Protein 7NAJ (pdb70)

Nearest PDB structures (foldseek):
  8d0d-assembly1_A  TM=1.005E+00  e=1.939E-29  Homo sapiens
  6o0u-assembly2_B  TM=1.002E+00  e=2.902E-28  Homo sapiens
  6o1b-assembly1_A  TM=9.591E-01  e=3.639E-26  Homo sapiens
  7anw-assembly1_A  TM=9.486E-01  e=2.725E-24  Homo sapiens
  7cm7-assembly1_A  TM=9.449E-01  e=2.106E-24  Homo sapiens

Foldseek 3Di:
DFQEEEQFDVVFCVVVSVVLVVLVVVVPGGYDDCVVPVDDDDSVVVLLVVLLVYQEYEYEQGACTCVVQFVVQVQPDVSSVSQLSCVVNVHLYEYEHENYDDDDLVRGPPSRSCSVVHDYQYCDPVPNVVSSVVVVVSGD/DFQEEEFFDVVFCVVVSVVLVVLVVVVPGGYDDCVVPVDDDDSVVVLLVVLLPHQEYEYEQGACGCVVQFVVQVQPDDSSVSQLSNVVNVHLYEYEHEPYDDDDLVRGHPSRSCSVVHDYQYCDPVPNVVSSVVVVVSGD

Solvent-accessible surface area: 13709 Å² total; per-residue (Å²): 146,25,59,0,3,3,1,18,18,110,105,54,1,19,24,3,0,2,0,0,31,10,27,0,64,96,94,69,40,41,0,6,2,37,44,80,75,55,142,92,57,162,120,80,68,80,14,52,93,30,1,102,42,1,99,0,0,0,1,1,3,2,81,34,2,0,82,112,0,62,158,20,126,105,29,146,21,61,8,0,45,15,0,33,18,0,34,92,58,49,27,24,6,1,1,0,19,37,58,16,155,122,25,108,64,133,59,4,4,154,71,0,49,50,4,37,108,69,107,21,1,168,21,35,29,96,150,27,135,57,9,4,90,75,0,42,174,44,17,137,152,24,54,0,3,3,1,18,18,116,111,54,1,20,25,4,0,3,0,0,37,9,24,0,69,94,93,68,40,40,0,6,2,34,42,81,75,52,144,90,59,160,118,79,70,85,15,52,98,25,2,105,43,2,100,0,1,0,1,1,1,2,82,33,2,0,84,115,0,60,156,20,140,110,25,146,19,64,8,0,45,16,0,35,17,0,37,90,54,51,29,24,6,1,1,0,18,37,59,18,151,121,25,104,62,132,62,4,5,154,72,0,51,48,2,37,111,68,108,21,1,171,22,35,27,94,152,27,134,56,8,3,82,77,0,41,167,52,18,134

Structure (mmCIF, N/CA/C/O backbone):
data_7NAJ
#
_entry.id   7NAJ
#
_cell.length_a   85.511
_cell.length_b   117.063
_cell.length_c   33.043
_cell.angle_alpha   90.000
_cell.angle_beta   90.000
_cell.angle_gamma   90.000
#
_symmetry.space_group_name_H-M   'P 21 21 2'
#
loop_
_entity.id
_entity.type
_entity.pdbx_description
1 polymer 'Sterile alpha and TIR motif-containing protein 1'
2 non-polymer 1,4-anhydro-2-deoxy-2-fluoro-5-O-[(S)-hydroxy(phosphonooxy)phosphoryl]-D-arabinitol
3 water water
#
loop_
_atom_site.group_PDB
_atom_site.id
_atom_site.type_symbol
_atom_site.label_atom_id
_atom_site.label_alt_id
_atom_site.label_comp_id
_atom_site.label_asym_id
_atom_site.label_entity_id
_atom_site.label_seq_id
_atom_site.pdbx_PDB_ins_code
_atom_site.Cartn_x
_atom_site.Cartn_y
_atom_site.Cartn_z
_atom_site.occupancy
_atom_site.B_iso_or_equiv
_atom_site.auth_seq_id
_atom_site.auth_comp_id
_atom_site.auth_asym_id
_atom_site.auth_atom_id
_atom_site.pdbx_PDB_model_num
ATOM 1 N N . THR A 1 5 ? 28.88005 15.57021 -4.04885 1.000 53.77683 561 THR A N 1
ATOM 2 C CA . THR A 1 5 ? 27.76592 16.48109 -4.28192 1.000 48.12882 561 THR A CA 1
ATOM 3 C C . THR A 1 5 ? 27.56248 17.37833 -3.05434 1.000 33.67325 561 THR A C 1
ATOM 4 O O . THR A 1 5 ? 28.23811 17.22550 -2.04506 1.000 36.16510 561 THR A O 1
ATOM 14 N N . PRO A 1 6 ? 26.66718 18.35011 -3.14630 1.000 45.13897 562 PRO A N 1
ATOM 15 C CA . PRO A 1 6 ? 26.50769 19.28322 -2.02388 1.000 35.88091 562 PRO A CA 1
ATOM 16 C C . PRO A 1 6 ? 26.18642 18.61077 -0.70113 1.000 38.55462 562 PRO A C 1
ATOM 17 O O . PRO A 1 6 ? 25.53504 17.56143 -0.64618 1.000 37.44846 562 PRO A O 1
ATOM 28 N N . ASP A 1 7 ? 26.69290 19.22716 0.38112 1.000 32.46119 563 ASP A N 1
ATOM 29 C CA . ASP A 1 7 ? 26.39399 18.80160 1.73634 1.000 34.26219 563 ASP A CA 1
ATOM 30 C C . ASP A 1 7 ? 25.12619 19.43651 2.29325 1.000 26.63850 563 ASP A C 1
ATOM 31 O O . ASP A 1 7 ? 24.64748 19.01664 3.35517 1.000 26.28366 563 ASP A O 1
ATOM 40 N N . VAL A 1 8 ? 24.65334 20.51887 1.68313 1.000 26.17864 564 VAL A N 1
ATOM 41 C CA . VAL A 1 8 ? 23.51727 21.28221 2.17771 1.000 21.16145 564 VAL A CA 1
ATOM 42 C C . VAL A 1 8 ? 22.57794 21.52915 1.00526 1.000 23.94725 564 VAL A C 1
ATOM 43 O O . VAL A 1 8 ? 22.99742 22.07718 -0.01536 1.000 27.48743 564 VAL A O 1
ATOM 56 N N . PHE A 1 9 ? 21.31066 21.16646 1.16978 1.000 19.95984 565 PHE A N 1
ATOM 57 C CA . PHE A 1 9 ? 20.24989 21.46851 0.22263 1.000 22.89922 565 PHE A CA 1
ATOM 58 C C . PHE A 1 9 ? 19.38762 22.57216 0.80967 1.000 21.43695 565 PHE A C 1
ATOM 59 O O . PHE A 1 9 ? 18.87628 22.40794 1.91954 1.000 20.19877 565 PHE A O 1
ATOM 76 N N . ILE A 1 10 ? 19.19854 23.67600 0.08238 1.000 21.02258 566 ILE A N 1
ATOM 77 C CA . ILE A 1 10 ? 18.34276 24.75068 0.56042 1.000 21.13124 566 ILE A CA 1
ATOM 78 C C . ILE A 1 10 ? 16.99449 24.68893 -0.13671 1.000 20.85196 566 ILE A C 1
ATOM 79 O O . ILE A 1 10 ? 16.90851 24.81373 -1.36451 1.000 22.28355 566 ILE A O 1
ATOM 95 N N . SER A 1 11 ? 15.93806 24.51083 0.65546 1.000 19.48479 567 SER A N 1
ATOM 96 C CA . SER A 1 11 ? 14.56634 24.43504 0.16810 1.000 24.19344 567 SER A CA 1
ATOM 97 C C . SER A 1 11 ? 13.86939 25.73024 0.56045 1.000 21.82630 567 SER A C 1
ATOM 98 O O . SER A 1 11 ? 13.92070 26.14621 1.71987 1.000 22.14292 567 SER A O 1
ATOM 106 N N . TYR A 1 12 ? 13.25282 26.39986 -0.41520 1.000 19.03904 568 TYR A N 1
ATOM 107 C CA . TYR A 1 12 ? 12.64962 27.68384 -0.14212 1.000 21.45260 568 TYR A CA 1
ATOM 108 C C . TYR A 1 12 ? 11.49156 27.92241 -1.09182 1.000 27.70262 568 TYR A C 1
ATOM 109 O O . TYR A 1 12 ? 11.38056 27.30219 -2.15000 1.000 26.10851 568 TYR A O 1
ATOM 127 N N . ARG A 1 13 ? 10.61511 28.82751 -0.68847 1.000 26.36471 569 ARG A N 1
ATOM 128 C CA . ARG A 1 13 ? 9.47051 29.24359 -1.49308 1.000 29.59876 569 ARG A CA 1
ATOM 129 C C . ARG A 1 13 ? 9.88505 30.43238 -2.35782 1.000 32.00609 569 ARG A C 1
ATOM 130 O O . ARG A 1 13 ? 10.24724 31.49272 -1.84418 1.000 31.87375 569 ARG A O 1
ATOM 151 N N . ARG A 1 14 ? 9.84955 30.23735 -3.67977 1.000 32.36134 570 ARG A N 1
ATOM 152 C CA . ARG A 1 14 ? 10.40435 31.23221 -4.59923 1.000 38.72035 570 ARG A CA 1
ATOM 153 C C . ARG A 1 14 ? 9.77497 32.59642 -4.39170 1.000 36.57932 570 ARG A C 1
ATOM 154 O O . ARG A 1 14 ? 10.47080 33.62344 -4.44313 1.000 38.08733 570 ARG A O 1
ATOM 175 N N . ASN A 1 15 ? 8.47279 32.64232 -4.13109 1.000 38.94820 571 ASN A N 1
ATOM 176 C CA . ASN A 1 15 ? 7.80928 33.93952 -4.06762 1.000 37.86128 571 ASN A CA 1
ATOM 177 C C . ASN A 1 15 ? 7.98039 34.67027 -2.73968 1.000 41.13346 571 ASN A C 1
ATOM 178 O O . ASN A 1 15 ? 7.41093 35.75088 -2.58228 1.000 43.82669 571 ASN A O 1
ATOM 189 N N . SER A 1 16 ? 8.69759 34.12201 -1.76729 1.000 34.19093 572 SER A N 1
ATOM 190 C CA . SER A 1 16 ? 8.82415 34.85247 -0.51300 1.000 31.15328 572 SER A CA 1
ATOM 191 C C . SER A 1 16 ? 10.14257 34.64301 0.19966 1.000 32.62032 572 SER A C 1
ATOM 192 O O . SER A 1 16 ? 10.48997 35.43534 1.07530 1.000 33.79744 572 SER A O 1
ATOM 200 N N . GLY A 1 17 ? 10.86194 33.55756 -0.12291 1.000 29.11260 573 GLY A N 1
ATOM 201 C CA . GLY A 1 17 ? 12.07190 33.24235 0.62164 1.000 24.28554 573 GLY A CA 1
ATOM 202 C C . GLY A 1 17 ? 13.32448 33.28995 -0.21399 1.000 23.99645 573 GLY A C 1
ATOM 203 O O . GLY A 1 17 ? 14.39827 32.87524 0.24655 1.000 21.42871 573 GLY A O 1
ATOM 207 N N . SER A 1 18 ? 13.21636 33.83507 -1.43996 1.000 23.11572 574 SER A N 1
ATOM 208 C CA . SER A 1 18 ? 14.33825 33.74357 -2.36705 1.000 23.04517 574 SER A CA 1
ATOM 209 C C . SER A 1 18 ? 15.54274 34.53559 -1.87404 1.000 21.09458 574 SER A C 1
ATOM 210 O O . SER A 1 18 ? 16.68996 34.08510 -2.03138 1.000 22.75568 574 SER A O 1
ATOM 218 N N . GLN A 1 19 ? 15.31786 35.71809 -1.29153 1.000 23.22109 575 GLN A N 1
ATOM 219 C CA . GLN A 1 19 ? 16.44731 36.52631 -0.84084 1.000 20.65472 575 GLN A CA 1
ATOM 220 C C . GLN A 1 19 ? 17.15882 35.88933 0.35771 1.000 18.40362 575 GLN A C 1
ATOM 221 O O . GLN A 1 19 ? 18.39384 35.82610 0.38463 1.000 21.45502 575 GLN A O 1
ATOM 235 N N . LEU A 1 20 ? 16.41225 35.40115 1.33885 1.000 21.46603 576 LEU A N 1
ATOM 236 C CA . LEU A 1 20 ? 17.05646 34.74346 2.47662 1.000 20.22804 576 LEU A CA 1
ATOM 237 C C . LEU A 1 20 ? 17.75709 33.44824 2.04764 1.000 18.86048 576 LEU A C 1
ATOM 238 O O . LEU A 1 20 ? 18.88261 33.15889 2.48038 1.000 20.29119 576 LEU A O 1
ATOM 255 N N . ALA A 1 21 ? 17.13433 32.67587 1.14698 1.000 22.24167 577 ALA A N 1
ATOM 256 C CA . ALA A 1 21 ? 17.79578 31.46661 0.63606 1.000 18.63333 577 ALA A CA 1
ATOM 257 C C . ALA A 1 21 ? 19.14070 31.80278 0.01592 1.000 19.22925 577 ALA A C 1
ATOM 258 O O . ALA A 1 21 ? 20.13782 31.11925 0.26839 1.000 19.25235 577 ALA A O 1
ATOM 265 N N . SER A 1 22 ? 19.20030 32.89301 -0.76256 1.000 19.74500 578 SER A N 1
ATOM 266 C CA . SER A 1 22 ? 20.44418 33.26692 -1.41697 1.000 20.34179 578 SER A CA 1
ATOM 267 C C . SER A 1 22 ? 21.46874 33.76979 -0.40757 1.000 18.56676 578 SER A C 1
ATOM 268 O O . SER A 1 22 ? 22.66617 33.49532 -0.53103 1.000 22.21424 578 SER A O 1
ATOM 276 N N . LEU A 1 23 ? 21.01186 34.47627 0.61553 1.000 18.73364 579 LEU A N 1
ATOM 277 C CA . LEU A 1 23 ? 21.89405 34.94626 1.68435 1.000 19.92452 579 LEU A CA 1
ATOM 278 C C . LEU A 1 23 ? 22.48582 33.78841 2.47025 1.000 21.18388 579 LEU A C 1
ATOM 279 O O . LEU A 1 23 ? 23.69407 33.75310 2.73345 1.000 21.19833 579 LEU A O 1
ATOM 295 N N . LEU A 1 24 ? 21.66035 32.80721 2.80820 1.000 20.64593 580 LEU A N 1
ATOM 296 C CA . LEU A 1 24 ? 22.16195 31.58710 3.43650 1.000 21.48267 580 LEU A CA 1
ATOM 297 C C . LEU A 1 24 ? 23.20256 30.88244 2.57843 1.000 22.07466 580 LEU A C 1
ATOM 298 O O . LEU A 1 24 ? 24.23037 30.42339 3.08722 1.000 21.62016 580 LEU A O 1
ATOM 314 N N . LYS A 1 25 ? 22.95744 30.78729 1.27187 1.000 23.16852 581 LYS A N 1
ATOM 315 C CA . LYS A 1 25 ? 23.90850 30.12847 0.39136 1.000 20.68848 581 LYS A CA 1
ATOM 316 C C . LYS A 1 25 ? 25.26733 30.80674 0.44862 1.000 21.55024 581 LYS A C 1
ATOM 317 O O . LYS A 1 25 ? 26.30296 30.13142 0.52952 1.000 26.66414 581 LYS A O 1
ATOM 336 N N . VAL A 1 26 ? 25.29666 32.15287 0.38019 1.000 20.36854 582 VAL A N 1
ATOM 337 C CA . VAL A 1 26 ? 26.58091 32.84396 0.34529 1.000 20.98867 582 VAL A CA 1
ATOM 338 C C . VAL A 1 26 ? 27.33386 32.61134 1.64444 1.000 23.52260 582 VAL A C 1
ATOM 339 O O . VAL A 1 26 ? 28.52795 32.28861 1.64784 1.000 25.35999 582 VAL A O 1
ATOM 352 N N . HIS A 1 27 ? 26.63744 32.75207 2.77837 1.000 22.87062 583 HIS A N 1
ATOM 353 C CA . HIS A 1 27 ? 27.29378 32.55907 4.06661 1.000 25.27954 583 HIS A CA 1
ATOM 354 C C . HIS A 1 27 ? 27.79554 31.13513 4.23522 1.000 27.22086 583 HIS A C 1
ATOM 355 O O . HIS A 1 27 ? 28.91283 30.90788 4.70302 1.000 27.22243 583 HIS A O 1
ATOM 369 N N . LEU A 1 28 ? 26.96160 30.15082 3.91263 1.000 24.93041 584 LEU A N 1
ATOM 370 C CA . LEU A 1 28 ? 27.39478 28.77378 4.11410 1.000 24.15584 584 LEU A CA 1
ATOM 371 C C . LEU A 1 28 ? 28.57722 28.43542 3.20897 1.000 24.64320 584 LEU A C 1
ATOM 372 O O . LEU A 1 28 ? 29.49454 27.71670 3.61675 1.000 27.25719 584 LEU A O 1
ATOM 388 N N . GLN A 1 29 ? 28.59575 28.97499 1.98512 1.000 26.60133 585 GLN A N 1
ATOM 389 C CA . GLN A 1 29 ? 29.72588 28.70585 1.11148 1.000 25.79231 585 GLN A CA 1
ATOM 390 C C . GLN A 1 29 ? 30.98983 29.34457 1.65298 1.000 32.07824 585 GLN A C 1
ATOM 391 O O . GLN A 1 29 ? 32.07401 28.77019 1.56620 1.000 32.35361 585 GLN A O 1
ATOM 405 N N . LEU A 1 30 ? 30.85859 30.53877 2.23573 1.000 32.46707 586 LEU A N 1
ATOM 406 C CA . LEU A 1 30 ? 32.01869 31.20437 2.81491 1.000 29.15375 586 LEU A CA 1
ATOM 407 C C . LEU A 1 30 ? 32.59261 30.42419 3.98048 1.000 34.01836 586 LEU A C 1
ATOM 408 O O . LEU A 1 30 ? 33.78858 30.52503 4.25661 1.000 37.73908 586 LEU A O 1
ATOM 424 N N . HIS A 1 31 ? 31.75384 29.70175 4.71082 1.000 29.29505 587 HIS A N 1
ATOM 425 C CA . HIS A 1 31 ? 32.21363 28.84818 5.80022 1.000 32.22359 587 HIS A CA 1
ATOM 426 C C . HIS A 1 31 ? 32.56842 27.43591 5.33159 1.000 37.83705 587 HIS A C 1
ATOM 427 O O . HIS A 1 31 ? 32.75345 26.54771 6.16885 1.000 41.11929 587 HIS A O 1
ATOM 441 N N . GLY A 1 32 ? 32.65107 27.20209 4.02383 1.000 31.66122 588 GLY A N 1
ATOM 442 C CA . GLY A 1 32 ? 33.21654 25.96585 3.51310 1.000 35.11988 588 GLY A CA 1
ATOM 443 C C . GLY A 1 32 ? 32.24609 24.87935 3.09731 1.000 37.99920 588 GLY A C 1
ATOM 444 O O . GLY A 1 32 ? 32.69667 23.81612 2.64522 1.000 41.74569 588 GLY A O 1
ATOM 448 N N . PHE A 1 33 ? 30.94240 25.09439 3.23538 1.000 30.24616 589 PHE A N 1
ATOM 449 C CA . PHE A 1 33 ? 29.96988 24.08625 2.82583 1.000 30.56384 589 PHE A CA 1
ATOM 450 C C . PHE A 1 33 ? 29.68626 24.13330 1.33319 1.000 34.13250 589 PHE A C 1
ATOM 451 O O . PHE A 1 33 ? 29.62320 25.20194 0.72370 1.000 32.36351 589 PHE A O 1
ATOM 468 N N A SER A 1 34 ? 29.53748 22.95337 0.73678 0.380 30.70779 590 SER A N 1
ATOM 469 N N B SER A 1 34 ? 29.51586 22.94439 0.74248 0.620 30.61304 590 SER A N 1
ATOM 470 C CA A SER A 1 34 ? 28.97429 22.84651 -0.60085 0.380 32.07695 590 SER A CA 1
ATOM 471 C CA B SER A 1 34 ? 28.97222 22.82492 -0.60398 0.620 32.01254 590 SER A CA 1
ATOM 472 C C A SER A 1 34 ? 27.45973 22.90907 -0.48384 0.380 32.70850 590 SER A C 1
ATOM 473 C C B SER A 1 34 ? 27.45488 22.88814 -0.50257 0.620 32.69632 590 SER A C 1
ATOM 474 O O A SER A 1 34 ? 26.85715 22.14305 0.27946 0.380 31.48121 590 SER A O 1
ATOM 475 O O B SER A 1 34 ? 26.84641 22.10059 0.23778 0.620 31.46709 590 SER A O 1
ATOM 490 N N . VAL A 1 35 ? 26.84991 23.81804 -1.23178 1.000 28.17373 591 VAL A N 1
ATOM 491 C CA . VAL A 1 35 ? 25.44425 24.14223 -1.08174 1.000 25.77804 591 VAL A CA 1
ATOM 492 C C . VAL A 1 35 ? 24.73542 23.93513 -2.40607 1.000 30.25758 591 VAL A C 1
ATOM 493 O O . VAL A 1 35 ? 25.22769 24.35460 -3.45420 1.000 32.11480 591 VAL A O 1
ATOM 507 N N . PHE A 1 36 ? 23.57153 23.31274 -2.34411 1.000 25.75428 592 PHE A N 1
ATOM 508 C CA . PHE A 1 36 ? 22.65277 23.25477 -3.46390 1.000 25.67408 592 PHE A CA 1
ATOM 509 C C . PHE A 1 36 ? 21.55220 24.29377 -3.26951 1.000 26.45783 592 PHE A C 1
ATOM 510 O O . PHE A 1 36 ? 20.77026 24.21030 -2.31868 1.000 27.21247 592 PHE A O 1
ATOM 527 N N . ILE A 1 37 ? 21.44503 25.23005 -4.20990 1.000 25.07275 593 ILE A N 1
ATOM 528 C CA . ILE A 1 37 ? 20.24256 26.04137 -4.40249 1.000 22.65226 593 ILE A CA 1
ATOM 529 C C . ILE A 1 37 ? 19.90383 25.93712 -5.88845 1.000 24.22394 593 ILE A C 1
ATOM 530 O O . ILE A 1 37 ? 20.80521 25.91328 -6.72868 1.000 23.42703 593 ILE A O 1
ATOM 546 N N . ASP A 1 38 ? 18.60341 25.84640 -6.20194 1.000 22.47385 594 ASP A N 1
ATOM 547 C CA . ASP A 1 38 ? 18.17112 25.51381 -7.55268 1.000 21.14678 594 ASP A CA 1
ATOM 548 C C . ASP A 1 38 ? 18.74313 26.47166 -8.59920 1.000 25.53312 594 ASP A C 1
ATOM 549 O O . ASP A 1 38 ? 19.22081 26.01940 -9.67039 1.000 23.50592 594 ASP A O 1
ATOM 558 N N . VAL A 1 39 ? 18.74191 27.77623 -8.31014 1.000 27.43078 595 VAL A N 1
ATOM 559 C CA . VAL A 1 39 ? 19.16514 28.72632 -9.34054 1.000 22.76923 595 VAL A CA 1
ATOM 560 C C . VAL A 1 39 ? 20.65032 28.58874 -9.65730 1.000 26.22608 595 VAL A C 1
ATOM 561 O O . VAL A 1 39 ? 21.11091 29.07630 -10.68900 1.000 30.47446 595 VAL A O 1
ATOM 574 N N . GLU A 1 40 ? 21.43363 27.95783 -8.80168 1.000 26.52781 596 GLU A N 1
ATOM 575 C CA . GLU A 1 40 ? 22.85352 27.76275 -9.08072 1.000 26.95851 596 GLU A CA 1
ATOM 576 C C . GLU A 1 40 ? 23.17175 26.37333 -9.60197 1.000 29.90249 596 GLU A C 1
ATOM 577 O O . GLU A 1 40 ? 23.99857 26.22971 -10.50154 1.000 30.32758 596 GLU A O 1
ATOM 589 N N . LYS A 1 41 ? 22.51814 25.34072 -9.08506 1.000 26.60985 597 LYS A N 1
ATOM 590 C CA . LYS A 1 41 ? 22.99160 23.98155 -9.30953 1.000 27.61807 597 LYS A CA 1
ATOM 591 C C . LYS A 1 41 ? 22.01512 23.05190 -9.99695 1.000 27.85838 597 LYS A C 1
ATOM 592 O O . LYS A 1 41 ? 22.40533 21.94379 -10.36073 1.000 29.42217 597 LYS A O 1
ATOM 611 N N . LEU A 1 42 ? 20.77731 23.45100 -10.19777 1.000 24.59889 598 LEU A N 1
ATOM 612 C CA . LEU A 1 42 ? 19.84654 22.64980 -10.96875 1.000 23.89157 598 LEU A CA 1
ATOM 613 C C . LEU A 1 42 ? 20.16645 22.85079 -12.44754 1.000 31.40381 598 LEU A C 1
ATOM 614 O O . LEU A 1 42 ? 20.03297 23.94828 -12.97811 1.000 32.27580 598 LEU A O 1
ATOM 630 N N . GLU A 1 43 ? 20.62072 21.80545 -13.11552 1.000 33.71568 599 GLU A N 1
ATOM 631 C CA . GLU A 1 43 ? 21.05903 21.94589 -14.49330 1.000 29.83873 599 GLU A CA 1
ATOM 632 C C . GLU A 1 43 ? 20.12089 21.16254 -15.41573 1.000 27.10636 599 GLU A C 1
ATOM 633 O O . GLU A 1 43 ? 18.90330 21.09427 -15.15895 1.000 32.69293 599 GLU A O 1
ATOM 645 N N . ALA A 1 44 ? 20.65157 20.62834 -16.50179 1.000 25.09928 600 ALA A N 1
ATOM 646 C CA . ALA A 1 44 ? 19.75913 20.16406 -17.55361 1.000 25.16686 600 ALA A CA 1
ATOM 647 C C . ALA A 1 44 ? 19.06290 18.86111 -17.17665 1.000 28.52452 600 ALA A C 1
ATOM 648 O O . ALA A 1 44 ? 19.58395 18.05763 -16.41408 1.000 27.12131 600 ALA A O 1
ATOM 655 N N . GLY A 1 45 ? 17.87276 18.65868 -17.72271 1.000 25.93249 601 GLY A N 1
ATOM 656 C CA . GLY A 1 45 ? 17.17506 17.38533 -17.59281 1.000 28.70680 601 GLY A CA 1
ATOM 657 C C . GLY A 1 45 ? 15.82466 17.54496 -16.93233 1.000 29.70755 601 GLY A C 1
ATOM 658 O O . GLY A 1 45 ? 15.31766 18.64781 -16.74271 1.000 28.66625 601 GLY A O 1
ATOM 662 N N . LYS A 1 46 ? 15.24113 16.41110 -16.56058 1.000 27.45797 602 LYS A N 1
ATOM 663 C CA . LYS A 1 46 ? 13.91337 16.41043 -15.95596 1.000 28.55991 602 LYS A CA 1
ATOM 664 C C . LYS A 1 46 ? 14.05393 16.85276 -14.50039 1.000 31.16836 602 LYS A C 1
ATOM 665 O O . LYS A 1 46 ? 14.70479 16.17690 -13.69611 1.000 30.19980 602 LYS A O 1
ATOM 684 N N . PHE A 1 47 ? 13.49070 18.01518 -14.17786 1.000 32.09046 603 PHE A N 1
ATOM 685 C CA . PHE A 1 47 ? 13.81571 18.61465 -12.88106 1.000 40.91015 603 PHE A CA 1
ATOM 686 C C . PHE A 1 47 ? 13.25990 17.78536 -11.72982 1.000 42.63139 603 PHE A C 1
ATOM 687 O O . PHE A 1 47 ? 13.84628 17.78145 -10.64491 1.000 42.07955 603 PHE A O 1
ATOM 704 N N . GLU A 1 48 ? 12.17896 17.02655 -11.95541 1.000 40.28407 604 GLU A N 1
ATOM 705 C CA . GLU A 1 48 ? 11.65482 16.16253 -10.89463 1.000 48.27661 604 GLU A CA 1
ATOM 706 C C . GLU A 1 48 ? 12.71583 15.17372 -10.41807 1.000 47.47983 604 GLU A C 1
ATOM 707 O O . GLU A 1 48 ? 12.92922 15.00661 -9.21208 1.000 49.31765 604 GLU A O 1
ATOM 719 N N . ASP A 1 49 ? 13.38856 14.49479 -11.35134 1.000 42.51314 605 ASP A N 1
ATOM 720 C CA . ASP A 1 49 ? 14.43128 13.55493 -10.96495 1.000 46.19612 605 ASP A CA 1
ATOM 721 C C . ASP A 1 49 ? 15.65719 14.26770 -10.40580 1.000 42.14841 605 ASP A C 1
ATOM 722 O O . ASP A 1 49 ? 16.26989 13.79922 -9.43501 1.000 36.61904 605 ASP A O 1
ATOM 731 N N . LYS A 1 50 ? 16.04457 15.39144 -11.00479 1.000 33.92645 606 LYS A N 1
ATOM 732 C CA . LYS A 1 50 ? 17.23366 16.07980 -10.52550 1.000 39.20178 606 LYS A CA 1
ATOM 733 C C . LYS A 1 50 ? 17.01728 16.62845 -9.10979 1.000 31.52597 606 LYS A C 1
ATOM 734 O O . LYS A 1 50 ? 17.90946 16.54207 -8.25773 1.000 30.26911 606 LYS A O 1
ATOM 753 N N . LEU A 1 51 ? 15.83851 17.14996 -8.83290 1.000 29.40769 607 LEU A N 1
ATOM 754 C CA . LEU A 1 51 ? 15.61262 17.76344 -7.52800 1.000 32.46775 607 LEU A CA 1
ATOM 755 C C . LEU A 1 51 ? 15.63429 16.71056 -6.43767 1.000 35.56855 607 LEU A C 1
ATOM 756 O O . LEU A 1 51 ? 16.30468 16.86251 -5.41149 1.000 30.74379 607 LEU A O 1
ATOM 772 N N . ILE A 1 52 ? 14.94355 15.59475 -6.66367 1.000 35.12972 608 ILE A N 1
ATOM 773 C CA . ILE A 1 52 ? 14.90709 14.54938 -5.64962 1.000 29.57312 608 ILE A CA 1
ATOM 774 C C . ILE A 1 52 ? 16.30351 13.97938 -5.43869 1.000 29.23710 608 ILE A C 1
ATOM 775 O O . ILE A 1 52 ? 16.72503 13.73733 -4.29704 1.000 32.11387 608 ILE A O 1
ATOM 791 N N . GLN A 1 53 ? 17.08276 13.85307 -6.51202 1.000 31.23216 609 GLN A N 1
ATOM 792 C CA . GLN A 1 53 ? 18.45477 13.37301 -6.37275 1.000 38.87532 609 GLN A CA 1
ATOM 793 C C . GLN A 1 53 ? 19.27658 14.29657 -5.47915 1.000 31.18369 609 GLN A C 1
ATOM 794 O O . GLN A 1 53 ? 20.13174 13.82991 -4.70979 1.000 29.75559 609 GLN A O 1
ATOM 808 N N . SER A 1 54 ? 19.09958 15.60816 -5.64803 1.000 30.33825 610 SER A N 1
ATOM 809 C CA . SER A 1 54 ? 19.89432 16.58508 -4.91065 1.000 29.08533 610 SER A CA 1
ATOM 810 C C . SER A 1 54 ? 19.52782 16.60519 -3.43645 1.000 24.72132 610 SER A C 1
ATOM 811 O O . SER A 1 54 ? 20.41715 16.75141 -2.58491 1.000 26.16063 610 SER A O 1
ATOM 819 N N . VAL A 1 55 ? 18.25500 16.38528 -3.11108 1.000 25.36997 611 VAL A N 1
ATOM 820 C CA . VAL A 1 55 ? 17.88291 16.24638 -1.71026 1.000 26.52452 611 VAL A CA 1
ATOM 821 C C . VAL A 1 55 ? 18.53211 15.01797 -1.11946 1.000 26.12026 611 VAL A C 1
ATOM 822 O O . VAL A 1 55 ? 19.10897 15.05800 -0.03096 1.000 24.48883 611 VAL A O 1
ATOM 835 N N . MET A 1 56 ? 18.45551 13.88681 -1.84048 1.000 23.29897 612 MET A N 1
ATOM 836 C CA . MET A 1 56 ? 19.03060 12.66359 -1.31554 1.000 23.31327 612 MET A CA 1
ATOM 837 C C . MET A 1 56 ? 20.52438 12.76562 -1.12858 1.000 22.40880 612 MET A C 1
ATOM 838 O O . MET A 1 56 ? 21.09182 12.13675 -0.22092 1.000 26.28879 612 MET A O 1
ATOM 852 N N . GLY A 1 57 ? 21.18786 13.55079 -1.97367 1.000 25.58130 613 GLY A N 1
ATOM 853 C CA . GLY A 1 57 ? 22.63476 13.61095 -1.91777 1.000 32.13658 613 GLY A CA 1
ATOM 854 C C . GLY A 1 57 ? 23.17892 14.42318 -0.76743 1.000 31.01598 613 GLY A C 1
ATOM 855 O O . GLY A 1 57 ? 24.35239 14.25689 -0.41255 1.000 31.73390 613 GLY A O 1
ATOM 859 N N . ALA A 1 58 ? 22.35020 15.27787 -0.16262 1.000 29.74388 614 ALA A N 1
ATOM 860 C CA . ALA A 1 58 ? 22.80764 16.21674 0.85314 1.000 23.05989 614 ALA A CA 1
ATOM 861 C C . ALA A 1 58 ? 22.44568 15.77980 2.26008 1.000 21.08556 614 ALA A C 1
ATOM 862 O O . ALA A 1 58 ? 21.27395 15.56171 2.56337 1.000 25.81688 614 ALA A O 1
ATOM 869 N N . ARG A 1 59 ? 23.45872 15.73478 3.13900 1.000 22.97690 615 ARG A N 1
ATOM 870 C CA . ARG A 1 59 ? 23.24475 15.35625 4.52597 1.000 26.40808 615 ARG A CA 1
ATOM 871 C C . ARG A 1 59 ? 22.29069 16.31302 5.21123 1.000 24.27738 615 ARG A C 1
ATOM 872 O O . ARG A 1 59 ? 21.44896 15.91880 6.03389 1.000 24.51284 615 ARG A O 1
ATOM 893 N N . ASN A 1 60 ? 22.42493 17.59568 4.89974 1.000 22.91496 616 ASN A N 1
ATOM 894 C CA . ASN A 1 60 ? 21.70758 18.66392 5.57605 1.000 22.43872 616 ASN A CA 1
ATOM 895 C C . ASN A 1 60 ? 20.63574 19.23066 4.65995 1.000 24.50526 616 ASN A C 1
ATOM 896 O O . ASN A 1 60 ? 20.88220 19.45604 3.47638 1.000 25.10893 616 ASN A O 1
ATOM 907 N N . PHE A 1 61 ? 19.45521 19.48143 5.23477 1.000 20.32055 617 PHE A N 1
ATOM 908 C CA . PHE A 1 61 ? 18.29381 20.03308 4.53771 1.000 22.00051 617 PHE A CA 1
ATOM 909 C C . PHE A 1 61 ? 17.88462 21.30538 5.28588 1.000 20.63763 617 PHE A C 1
ATOM 910 O O . PHE A 1 61 ? 17.26879 21.23976 6.35587 1.000 20.51999 617 PHE A O 1
ATOM 927 N N . VAL A 1 62 ? 18.21754 22.46567 4.70952 1.000 19.13271 618 VAL A N 1
ATOM 928 C CA . VAL A 1 62 ? 17.93463 23.77641 5.30629 1.000 21.19268 618 VAL A CA 1
ATOM 929 C C . VAL A 1 62 ? 16.63560 24.26778 4.69849 1.000 23.56522 618 VAL A C 1
ATOM 930 O O . VAL A 1 62 ? 16.54877 24.45186 3.47683 1.000 23.05585 618 VAL A O 1
ATOM 943 N N . LEU A 1 63 ? 15.59618 24.41729 5.53254 1.000 21.21230 619 LEU A N 1
ATOM 944 C CA . LEU A 1 63 ? 14.25050 24.75790 5.07809 1.000 20.21371 619 LEU A CA 1
ATOM 945 C C . LEU A 1 63 ? 13.97156 26.20707 5.45154 1.000 21.64496 619 LEU A C 1
ATOM 946 O O . LEU A 1 63 ? 13.88640 26.54040 6.62827 1.000 22.02188 619 LEU A O 1
ATOM 962 N N . VAL A 1 64 ? 13.80268 27.05916 4.44702 1.000 20.27387 620 VAL A N 1
ATOM 963 C CA . VAL A 1 64 ? 13.56759 28.47574 4.65956 1.000 20.48586 620 VAL A CA 1
ATOM 964 C C . VAL A 1 64 ? 12.07987 28.67436 4.87905 1.000 22.80879 620 VAL A C 1
ATOM 965 O O . VAL A 1 64 ? 11.27591 28.55136 3.95343 1.000 24.43025 620 VAL A O 1
ATOM 978 N N . LEU A 1 65 ? 11.71387 28.97497 6.12029 1.000 23.32675 621 LEU A N 1
ATOM 979 C CA . LEU A 1 65 ? 10.31542 29.17641 6.48769 1.000 21.36288 621 LEU A CA 1
ATOM 980 C C . LEU A 1 65 ? 10.06599 30.68678 6.55253 1.000 25.92741 621 LEU A C 1
ATOM 981 O O . LEU A 1 65 ? 10.09789 31.31772 7.62124 1.000 24.99621 621 LEU A O 1
ATOM 997 N N . SER A 1 66 ? 9.82518 31.25199 5.37722 1.000 29.09851 622 SER A N 1
ATOM 998 C CA . SER A 1 66 ? 9.34785 32.62197 5.21029 1.000 29.76016 622 SER A CA 1
ATOM 999 C C . SER A 1 66 ? 7.84303 32.66436 5.45156 1.000 37.40951 622 SER A C 1
ATOM 1000 O O . SER A 1 66 ? 7.18498 31.62655 5.59173 1.000 29.73154 622 SER A O 1
ATOM 1008 N N . PRO A 1 67 ? 7.25114 33.85630 5.54523 1.000 35.65873 623 PRO A N 1
ATOM 1009 C CA . PRO A 1 67 ? 5.82023 33.92366 5.89569 1.000 34.56588 623 PRO A CA 1
ATOM 1010 C C . PRO A 1 67 ? 4.97162 33.17831 4.87586 1.000 35.41270 623 PRO A C 1
ATOM 1011 O O . PRO A 1 67 ? 5.10630 33.38284 3.67729 1.000 34.20846 623 PRO A O 1
ATOM 1022 N N . GLY A 1 68 ? 4.11851 32.27571 5.36493 1.000 38.00989 624 GLY A N 1
ATOM 1023 C CA . GLY A 1 68 ? 3.24476 31.50974 4.48197 1.000 36.38279 624 GLY A CA 1
ATOM 1024 C C . GLY A 1 68 ? 3.90747 30.40084 3.69189 1.000 40.17627 624 GLY A C 1
ATOM 1025 O O . GLY A 1 68 ? 3.28270 29.83895 2.78620 1.000 35.63955 624 GLY A O 1
ATOM 1029 N N . ALA A 1 69 ? 5.14222 30.03789 4.01885 1.000 34.55504 625 ALA A N 1
ATOM 1030 C CA . ALA A 1 69 ? 5.90945 29.17644 3.12613 1.000 33.09464 625 ALA A CA 1
ATOM 1031 C C . ALA A 1 69 ? 5.34113 27.76659 2.98836 1.000 32.75473 625 ALA A C 1
ATOM 1032 O O . ALA A 1 69 ? 5.65445 27.08937 2.00610 1.000 32.62316 625 ALA A O 1
ATOM 1039 N N . LEU A 1 70 ? 4.55741 27.28523 3.94713 1.000 33.84934 626 LEU A N 1
ATOM 1040 C CA . LEU A 1 70 ? 3.96409 25.95546 3.83307 1.000 34.21066 626 LEU A CA 1
ATOM 1041 C C . LEU A 1 70 ? 2.51497 26.00572 3.34962 1.000 40.32578 626 LEU A C 1
ATOM 1042 O O . LEU A 1 70 ? 1.84696 24.96147 3.29193 1.000 37.15598 626 LEU A O 1
ATOM 1058 N N . ASP A 1 71 ? 2.02403 27.19534 2.98731 1.000 35.20639 627 ASP A N 1
ATOM 1059 C CA . ASP A 1 71 ? 0.61831 27.34601 2.61041 1.000 39.05648 627 ASP A CA 1
ATOM 1060 C C . ASP A 1 71 ? 0.25470 26.45460 1.42744 1.000 39.78212 627 ASP A C 1
ATOM 1061 O O . ASP A 1 71 ? -0.77545 25.77106 1.44224 1.000 42.64279 627 ASP A O 1
ATOM 1070 N N . LYS A 1 72 ? 1.07379 26.47095 0.37791 1.000 38.97361 628 LYS A N 1
ATOM 1071 C CA . LYS A 1 72 ? 0.76834 25.67112 -0.80152 1.000 45.32428 628 LYS A CA 1
ATOM 1072 C C . LYS A 1 72 ? 0.94700 24.17555 -0.55877 1.000 41.62359 628 LYS A C 1
ATOM 1073 O O . LYS A 1 72 ? 0.54847 23.38835 -1.41976 1.000 36.12530 628 LYS A O 1
ATOM 1092 N N . CYS A 1 73 ? 1.55003 23.77398 0.56834 1.000 33.01516 629 CYS A N 1
ATOM 1093 C CA . CYS A 1 73 ? 1.58566 22.36431 0.95426 1.000 41.48413 629 CYS A CA 1
ATOM 1094 C C . CYS A 1 73 ? 0.24726 21.89253 1.51423 1.000 42.21483 629 CYS A C 1
ATOM 1095 O O . CYS A 1 73 ? -0.03677 20.68964 1.51882 1.000 33.84031 629 CYS A O 1
ATOM 1103 N N . MET A 1 74 ? -0.56579 22.81587 2.00669 1.000 41.53304 630 MET A N 1
ATOM 1104 C CA . MET A 1 74 ? -1.82292 22.45874 2.64660 1.000 43.29013 630 MET A CA 1
ATOM 1105 C C . MET A 1 74 ? -2.78171 21.88149 1.61834 1.000 40.20801 630 MET A C 1
ATOM 1106 O O . MET A 1 74 ? -2.95000 22.43714 0.52596 1.000 35.94568 630 MET A O 1
ATOM 1120 N N . GLN A 1 75 ? -3.37836 20.74076 1.96346 1.000 44.74085 631 GLN A N 1
ATOM 1121 C CA . GLN A 1 75 ? -4.29266 20.00941 1.08704 1.000 41.30459 631 GLN A CA 1
ATOM 1122 C C . GLN A 1 75 ? -3.61424 19.53368 -0.19615 1.000 45.95447 631 GLN A C 1
ATOM 1123 O O . GLN A 1 75 ? -4.29517 19.17337 -1.15922 1.000 44.79228 631 GLN A O 1
ATOM 1137 N N . ASP A 1 76 ? -2.27765 19.48865 -0.22488 1.000 38.64841 632 ASP A N 1
ATOM 1138 C CA . ASP A 1 76 ? -1.53779 18.99055 -1.38770 1.000 38.23407 632 ASP A CA 1
ATOM 1139 C C . ASP A 1 76 ? -1.24788 17.49381 -1.24377 1.000 44.41624 632 ASP A C 1
ATOM 1140 O O . ASP A 1 76 ? -0.10631 17.02732 -1.27804 1.000 38.19473 632 ASP A O 1
ATOM 1149 N N . HIS A 1 77 ? -2.31759 16.72173 -1.09025 1.000 45.30493 633 HIS A N 1
ATOM 1150 C CA . HIS A 1 77 ? -2.14074 15.30405 -0.78880 1.000 44.62256 633 HIS A CA 1
ATOM 1151 C C . HIS A 1 77 ? -1.64599 14.48672 -1.97924 1.000 41.46395 633 HIS A C 1
ATOM 1152 O O . HIS A 1 77 ? -1.04311 13.42651 -1.76110 1.000 53.32878 633 HIS A O 1
ATOM 1166 N N . ASP A 1 78 ? -1.86407 14.94427 -3.20981 1.000 41.36507 634 ASP A N 1
ATOM 1167 C CA . ASP A 1 78 ? -1.19670 14.37625 -4.38501 1.000 54.94633 634 ASP A CA 1
ATOM 1168 C C . ASP A 1 78 ? 0.29266 14.73143 -4.46411 1.000 53.23047 634 ASP A C 1
ATOM 1169 O O . ASP A 1 78 ? 0.98018 14.27490 -5.38780 1.000 45.62879 634 ASP A O 1
ATOM 1178 N N . CYS A 1 79 ? 0.79769 15.54520 -3.53608 1.000 52.75408 635 CYS A N 1
ATOM 1179 C CA . CYS A 1 79 ? 2.21751 15.89377 -3.46219 1.000 47.15437 635 CYS A CA 1
ATOM 1180 C C . CYS A 1 79 ? 2.71767 16.48683 -4.78148 1.000 45.30795 635 CYS A C 1
ATOM 1181 O O . CYS A 1 79 ? 3.74644 16.09441 -5.33153 1.000 44.27137 635 CYS A O 1
ATOM 1189 N N . LYS A 1 80 ? 1.98336 17.46340 -5.28067 1.000 38.62520 636 LYS A N 1
ATOM 1190 C CA . LYS A 1 80 ? 2.39087 18.17571 -6.48002 1.000 41.94481 636 LYS A CA 1
ATOM 1191 C C . LYS A 1 80 ? 3.22210 19.40941 -6.16544 1.000 45.68038 636 LYS A C 1
ATOM 1192 O O . LYS A 1 80 ? 3.88380 19.94008 -7.06866 1.000 38.57755 636 LYS A O 1
ATOM 1211 N N . ASP A 1 81 ? 3.19663 19.87526 -4.91629 1.000 33.97477 637 ASP A N 1
ATOM 1212 C CA . ASP A 1 81 ? 3.92867 21.08040 -4.53219 1.000 33.12753 637 ASP A CA 1
ATOM 1213 C C . ASP A 1 81 ? 5.39216 20.75125 -4.27920 1.000 34.14272 637 ASP A C 1
ATOM 1214 O O . ASP A 1 81 ? 5.72257 19.75897 -3.62676 1.000 34.36235 637 ASP A O 1
ATOM 1223 N N . TRP A 1 82 ? 6.28544 21.59422 -4.78834 1.000 33.63600 638 TRP A N 1
ATOM 1224 C CA . TRP A 1 82 ? 7.68389 21.18948 -4.81079 1.000 32.85902 638 TRP A CA 1
ATOM 1225 C C . TRP A 1 82 ? 8.36612 21.34320 -3.45985 1.000 30.82575 638 TRP A C 1
ATOM 1226 O O . TRP A 1 82 ? 9.28040 20.56570 -3.15060 1.000 31.99568 638 TRP A O 1
ATOM 1247 N N . VAL A 1 83 ? 7.94978 22.29518 -2.63471 1.000 30.74670 639 VAL A N 1
ATOM 1248 C CA . VAL A 1 83 ? 8.49334 22.32418 -1.27886 1.000 31.20644 639 VAL A CA 1
ATOM 1249 C C . VAL A 1 83 ? 7.98850 21.12135 -0.50153 1.000 28.54811 639 VAL A C 1
ATOM 1250 O O . VAL A 1 83 ? 8.74513 20.46903 0.22189 1.000 27.23065 639 VAL A O 1
ATOM 1263 N N . HIS A 1 84 ? 6.70905 20.79524 -0.66012 1.000 27.01794 640 HIS A N 1
ATOM 1264 C CA . HIS A 1 84 ? 6.16059 19.58681 -0.04863 1.000 28.72463 640 HIS A CA 1
ATOM 1265 C C . HIS A 1 84 ? 6.97120 18.36756 -0.46049 1.000 30.26696 640 HIS A C 1
ATOM 1266 O O . HIS A 1 84 ? 7.38845 17.57315 0.39325 1.000 27.07671 640 HIS A O 1
ATOM 1281 N N . LYS A 1 85 ? 7.20612 18.20177 -1.77081 1.000 29.29685 641 LYS A N 1
ATOM 1282 C CA . LYS A 1 85 ? 7.97990 17.05784 -2.26365 1.000 26.75324 641 LYS A CA 1
ATOM 1283 C C . LYS A 1 85 ? 9.36531 17.01099 -1.61970 1.000 28.86296 641 LYS A C 1
ATOM 1284 O O . LYS A 1 85 ? 9.83803 15.95028 -1.18201 1.000 27.21256 641 LYS A O 1
ATOM 1303 N N . GLU A 1 86 ? 10.04792 18.15543 -1.59328 1.000 26.25101 642 GLU A N 1
ATOM 1304 C CA . GLU A 1 86 ? 11.39367 18.21351 -1.03552 1.000 22.66450 642 GLU A CA 1
ATOM 1305 C C . GLU A 1 86 ? 11.39353 17.86236 0.44003 1.000 22.79874 642 GLU A C 1
ATOM 1306 O O . GLU A 1 86 ? 12.26005 17.10016 0.89415 1.000 23.33213 642 GLU A O 1
ATOM 1318 N N . ILE A 1 87 ? 10.40402 18.35789 1.19530 1.000 24.64821 643 ILE A N 1
ATOM 1319 C CA . ILE A 1 87 ? 10.32075 18.06105 2.61848 1.000 23.13342 643 ILE A CA 1
ATOM 1320 C C . ILE A 1 87 ? 10.05596 16.56780 2.83874 1.000 25.75617 643 ILE A C 1
ATOM 1321 O O . ILE A 1 87 ? 10.69118 15.93234 3.66889 1.000 25.42135 643 ILE A O 1
ATOM 1337 N N . VAL A 1 88 ? 9.11980 15.98295 2.08668 1.000 26.41213 644 VAL A N 1
ATOM 1338 C CA . VAL A 1 88 ? 8.85918 14.54515 2.27257 1.000 26.11317 644 VAL A CA 1
ATOM 1339 C C . VAL A 1 88 ? 10.11425 13.72413 1.99814 1.000 26.66881 644 VAL A C 1
ATOM 1340 O O . VAL A 1 88 ? 10.43209 12.76259 2.72846 1.000 29.92028 644 VAL A O 1
ATOM 1353 N N . THR A 1 89 ? 10.85983 14.08614 0.95503 1.000 22.84289 645 THR A N 1
ATOM 1354 C CA . THR A 1 89 ? 12.09319 13.36723 0.66623 1.000 20.91334 645 THR A CA 1
ATOM 1355 C C . THR A 1 89 ? 13.06993 13.47838 1.81699 1.000 23.80299 645 THR A C 1
ATOM 1356 O O . THR A 1 89 ? 13.67926 12.49271 2.22698 1.000 25.72077 645 THR A O 1
ATOM 1367 N N . ALA A 1 90 ? 13.26599 14.70076 2.33321 1.000 22.34267 646 ALA A N 1
ATOM 1368 C CA . ALA A 1 90 ? 14.19599 14.89005 3.44028 1.000 21.68462 646 ALA A CA 1
ATOM 1369 C C . ALA A 1 90 ? 13.77862 14.10535 4.67012 1.000 23.41320 646 ALA A C 1
ATOM 1370 O O . ALA A 1 90 ? 14.61974 13.50108 5.35377 1.000 22.78089 646 ALA A O 1
ATOM 1377 N N . LEU A 1 91 ? 12.48805 14.09229 4.96449 1.000 24.00051 647 LEU A N 1
ATOM 1378 C CA . LEU A 1 91 ? 11.99963 13.34008 6.09903 1.000 26.76676 647 LEU A CA 1
ATOM 1379 C C . LEU A 1 91 ? 12.19508 11.83416 5.88688 1.000 26.98864 647 LEU A C 1
ATOM 1380 O O . LEU A 1 91 ? 12.67416 11.13761 6.78196 1.000 25.41164 647 LEU A O 1
ATOM 1396 N N A SER A 1 92 ? 11.85718 11.37247 4.69179 0.450 26.07133 648 SER A N 1
ATOM 1397 N N B SER A 1 92 ? 11.80866 11.38103 4.70141 0.550 26.09848 648 SER A N 1
ATOM 1398 C CA A SER A 1 92 ? 11.88990 9.92960 4.45405 0.450 25.57291 648 SER A CA 1
ATOM 1399 C CA B SER A 1 92 ? 11.90533 9.94927 4.41415 0.550 25.54283 648 SER A CA 1
ATOM 1400 C C A SER A 1 92 ? 13.30943 9.39539 4.32815 0.450 27.37928 648 SER A C 1
ATOM 1401 C C B SER A 1 92 ? 13.33943 9.47373 4.54220 0.550 26.78101 648 SER A C 1
ATOM 1402 O O A SER A 1 92 ? 13.51586 8.18233 4.48565 0.450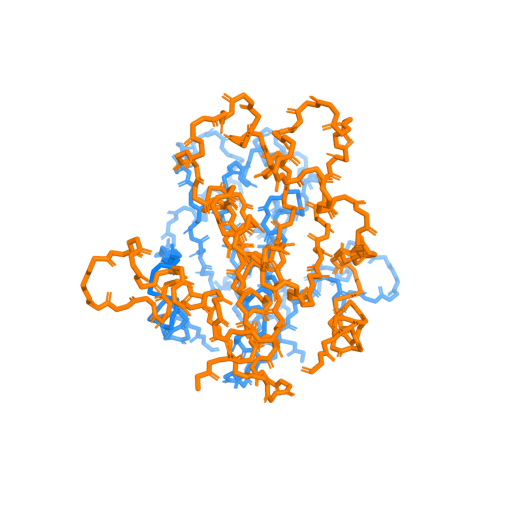 26.54772 648 SER A O 1
ATOM 1403 O O B SER A 1 92 ? 13.60039 8.38706 5.07682 0.550 27.55461 648 SER A O 1
ATOM 1418 N N . CYS A 1 93 ? 14.28240 10.25889 4.02532 1.000 22.76502 649 CYS A N 1
ATOM 1419 C CA . CYS A 1 93 ? 15.68528 9.90684 4.01305 1.000 22.14842 649 CYS A CA 1
ATOM 1420 C C . CYS A 1 93 ? 16.37352 10.12348 5.34466 1.000 23.59421 649 CYS A C 1
ATOM 1421 O O . CYS A 1 93 ? 17.56940 9.82204 5.46072 1.000 27.82111 649 CYS A O 1
ATOM 1430 N N . GLY A 1 94 ? 15.66309 10.64560 6.33798 1.000 25.57926 650 GLY A N 1
ATOM 1431 C CA . GLY A 1 94 ? 16.25340 10.93769 7.63661 1.000 30.83428 650 GLY A CA 1
ATOM 1432 C C . GLY A 1 94 ? 17.33617 11.99349 7.61956 1.000 24.69254 650 GLY A C 1
ATOM 1433 O O . GLY A 1 94 ? 18.31668 11.88440 8.36736 1.000 26.53438 650 GLY A O 1
ATOM 1437 N N . LYS A 1 95 ? 17.17860 13.02509 6.78508 1.000 21.69869 651 LYS A N 1
ATOM 1438 C CA . LYS A 1 95 ? 18.17753 14.06263 6.70650 1.000 20.74495 651 LYS A CA 1
ATOM 1439 C C . LYS A 1 95 ? 18.20995 1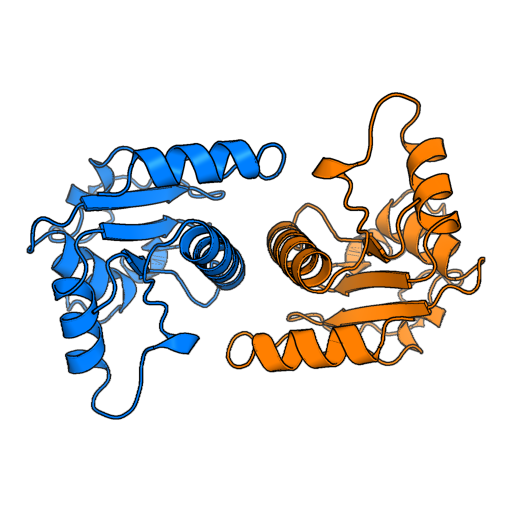4.91816 7.97369 1.000 27.62693 651 LYS A C 1
ATOM 1440 O O . LYS A 1 95 ? 17.26467 14.97282 8.75853 1.000 24.48582 651 LYS A O 1
ATOM 1459 N N . ASN A 1 96 ? 19.33358 15.59719 8.16013 1.000 24.76140 652 ASN A N 1
ATOM 1460 C CA . ASN A 1 96 ? 19.45738 16.60827 9.20259 1.000 26.29105 652 ASN A CA 1
ATOM 1461 C C . ASN A 1 96 ? 18.69725 17.84805 8.73680 1.000 23.12410 652 ASN A C 1
ATOM 1462 O O . ASN A 1 96 ? 19.22033 18.66317 7.97938 1.000 23.95401 652 ASN A O 1
ATOM 1473 N N . ILE A 1 97 ? 17.46236 17.98899 9.17538 1.000 23.80825 653 ILE A N 1
ATOM 1474 C CA . ILE A 1 97 ? 16.58121 19.06827 8.76427 1.000 21.19682 653 ILE A CA 1
ATOM 1475 C C . ILE A 1 97 ? 16.77165 20.25269 9.71719 1.000 20.85101 653 ILE A C 1
ATOM 1476 O O . ILE A 1 97 ? 16.69274 20.09197 10.94421 1.000 21.51063 653 ILE A O 1
ATOM 1492 N N . VAL A 1 98 ? 17.01741 21.44230 9.14175 1.000 20.81917 654 VAL A N 1
ATOM 1493 C CA . VAL A 1 98 ? 17.30351 22.65836 9.89893 1.000 20.94306 654 VAL A CA 1
ATOM 1494 C C . VAL A 1 98 ? 16.36873 23.76162 9.41120 1.000 19.39344 654 VAL A C 1
ATOM 1495 O O . VAL A 1 98 ? 16.66026 24.41532 8.38648 1.000 21.93275 654 VAL A O 1
ATOM 1508 N N . PRO A 1 99 ? 15.20368 23.92795 10.03764 1.000 20.36663 655 PRO A N 1
ATOM 1509 C CA . PRO A 1 99 ? 14.29366 24.99323 9.63609 1.000 22.46679 655 PRO A CA 1
ATOM 1510 C C . PRO A 1 99 ? 14.84198 26.34736 10.06458 1.000 23.09260 655 PRO A C 1
ATOM 1511 O O . PRO A 1 99 ? 15.40446 26.48865 11.15683 1.000 21.80738 655 PRO A O 1
ATOM 1522 N N . ILE A 1 100 ? 14.69705 27.31346 9.17153 1.000 20.95391 656 ILE A N 1
ATOM 1523 C CA . ILE A 1 100 ? 15.10517 28.70233 9.40408 1.000 21.33861 656 ILE A CA 1
ATOM 1524 C C . ILE A 1 100 ? 13.83579 29.53853 9.38913 1.000 21.73057 656 ILE A C 1
ATOM 1525 O O . ILE A 1 100 ? 13.15982 29.62188 8.35990 1.000 22.26345 656 ILE A O 1
ATOM 1541 N N . ILE A 1 101 ? 13.50932 30.15173 10.51995 1.000 23.25484 657 ILE A N 1
ATOM 1542 C CA . ILE A 1 101 ? 12.22143 30.81835 10.70226 1.000 24.58792 657 ILE A CA 1
ATOM 1543 C C . ILE A 1 101 ? 12.42055 32.31157 10.46667 1.000 24.47266 657 ILE A C 1
ATOM 1544 O O . ILE A 1 101 ? 13.19770 32.95874 11.17699 1.000 25.65881 657 ILE A O 1
ATOM 1560 N N . ASP A 1 102 ? 11.70562 32.85365 9.50712 1.000 24.18797 658 ASP A N 1
ATOM 1561 C CA . ASP A 1 102 ? 11.78013 34.28425 9.15343 1.000 26.79258 658 ASP A CA 1
ATOM 1562 C C . ASP A 1 102 ? 10.34319 34.80388 9.00103 1.000 28.29647 658 ASP A C 1
ATOM 1563 O O . ASP A 1 102 ? 9.81626 34.91891 7.88996 1.000 30.58944 658 ASP A O 1
ATOM 1572 N N . GLY A 1 103 ? 9.71266 35.11784 10.13605 1.000 33.40642 659 GLY A N 1
ATOM 1573 C CA . GLY A 1 103 ? 8.35757 35.62987 10.09734 1.000 36.88235 659 GLY A CA 1
ATOM 1574 C C . GLY A 1 103 ? 7.32145 34.56259 9.86176 1.000 37.68109 659 GLY A C 1
ATOM 1575 O O . GLY A 1 103 ? 6.20932 34.86160 9.41468 1.000 41.02661 659 GLY A O 1
ATOM 1579 N N . PHE A 1 104 ? 7.66996 33.31320 10.11529 1.000 35.90146 660 PHE A N 1
ATOM 1580 C CA . PHE A 1 104 ? 6.79427 32.18736 9.85244 1.000 36.63319 660 PHE A CA 1
ATOM 1581 C C . PHE A 1 104 ? 5.92443 31.92579 11.07238 1.000 35.37830 660 PHE A C 1
ATOM 1582 O O . PHE A 1 104 ? 6.42832 31.88529 12.19760 1.000 38.97545 660 PHE A O 1
ATOM 1599 N N . GLU A 1 105 ? 4.62317 31.75955 10.84182 1.000 42.53315 661 GLU A N 1
ATOM 1600 C CA . GLU A 1 105 ? 3.69301 31.32950 11.88078 1.000 51.83171 661 GLU A CA 1
ATOM 1601 C C . GLU A 1 105 ? 3.57037 29.81051 11.83341 1.000 47.04788 661 GLU A C 1
ATOM 1602 O O . GLU A 1 105 ? 3.22710 29.25111 10.79287 1.000 45.44708 661 GLU A O 1
ATOM 1614 N N . TRP A 1 106 ? 3.82758 29.15977 12.95269 1.000 47.28149 662 TRP A N 1
ATOM 1615 C CA . TRP A 1 106 ? 3.69822 27.71793 13.05304 1.000 57.09550 662 TRP A CA 1
ATOM 1616 C C . TRP A 1 106 ? 2.25621 27.28027 12.87214 1.000 55.85885 662 TRP A C 1
ATOM 1617 O O . TRP A 1 106 ? 1.38063 27.74057 13.62164 1.000 49.79558 662 TRP A O 1
ATOM 1638 N N . PRO A 1 107 ? 1.96031 26.43216 11.88955 1.000 53.39557 663 PRO A N 1
ATOM 1639 C CA . PRO A 1 107 ? 0.59232 25.93509 11.73779 1.000 49.22098 663 PRO A CA 1
ATOM 1640 C C . PRO A 1 107 ? 0.32809 24.75497 12.65467 1.000 47.45596 663 PRO A C 1
ATOM 1641 O O . PRO A 1 107 ? 1.24072 24.09456 13.14603 1.000 48.89644 663 PRO A O 1
ATOM 1652 N N . GLU A 1 108 ? -0.95070 24.50967 12.89150 1.000 51.62814 664 GLU A N 1
ATOM 1653 C CA . GLU A 1 108 ? -1.33465 23.27489 13.55548 1.000 58.38839 664 GLU A CA 1
AT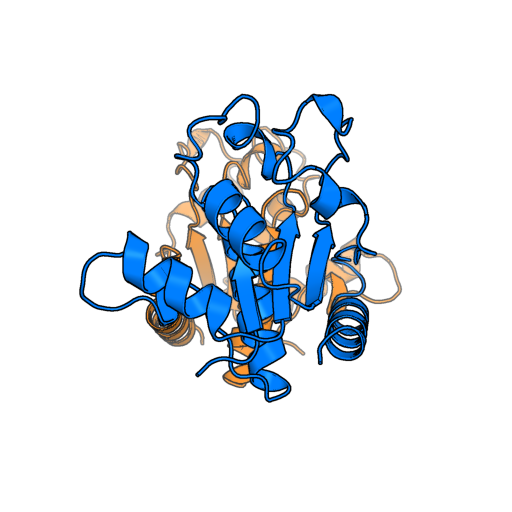OM 1654 C C . GLU A 1 108 ? -0.93793 22.10092 12.66366 1.000 51.32971 664 GLU A C 1
ATOM 1655 O O . GLU A 1 108 ? -1.08632 22.17885 11.44143 1.000 44.24624 664 GLU A O 1
ATOM 1667 N N . PRO A 1 109 ? -0.42667 21.01125 13.22820 1.000 49.03605 665 PRO A N 1
ATOM 1668 C CA . PRO A 1 109 ? 0.02229 19.89385 12.37560 1.000 50.42107 665 PRO A CA 1
ATOM 1669 C C . PRO A 1 109 ? -1.04870 19.38962 11.42317 1.000 49.85921 665 PRO A C 1
ATOM 1670 O O . PRO A 1 109 ? -0.73513 18.98342 10.29454 1.000 47.97856 665 PRO A O 1
ATOM 1681 N N . GLN A 1 110 ? -2.31553 19.41675 11.83704 1.000 46.54631 666 GLN A N 1
ATOM 1682 C CA . GLN A 1 110 ? -3.37171 18.77753 11.06483 1.000 48.85390 666 GLN A CA 1
ATOM 1683 C C . GLN A 1 110 ? -3.76362 19.55890 9.82251 1.000 47.10871 666 GLN A C 1
ATOM 1684 O O . GLN A 1 110 ? -4.57526 19.05843 9.03731 1.000 53.73205 666 GLN A O 1
ATOM 1698 N N . VAL A 1 111 ? -3.22053 20.76247 9.61633 1.000 35.64111 667 VAL A N 1
ATOM 1699 C CA . VAL A 1 111 ? -3.48054 21.47772 8.36965 1.000 42.26282 667 VAL A CA 1
ATOM 1700 C C . VAL A 1 111 ? -2.56277 21.01803 7.24998 1.000 36.28301 667 VAL A C 1
ATOM 1701 O O . VAL A 1 111 ? -2.77337 21.39289 6.08627 1.000 39.75143 667 VAL A O 1
ATOM 1714 N N . LEU A 1 112 ? -1.53587 20.21838 7.57416 1.000 37.97426 668 LEU A N 1
ATOM 1715 C CA . LEU A 1 112 ? -0.52879 19.72417 6.64756 1.000 40.28928 668 LEU A CA 1
ATOM 1716 C C . LEU A 1 112 ? -0.77185 18.25747 6.31957 1.000 39.53889 668 LEU A C 1
ATOM 1717 O O . LEU A 1 112 ? -1.28318 17.50756 7.15282 1.000 39.12066 668 LEU A O 1
ATOM 1733 N N . PRO A 1 113 ? -0.41236 17.81473 5.11817 1.000 36.86373 669 PRO A N 1
ATOM 1734 C CA . PRO A 1 113 ? -0.51684 16.38043 4.81318 1.000 39.55239 669 PRO A CA 1
ATOM 1735 C C . PRO A 1 113 ? 0.30102 15.56013 5.79062 1.000 40.26050 669 PRO A C 1
ATOM 1736 O O . PRO A 1 113 ? 1.37164 15.97652 6.23681 1.000 33.61948 669 PRO A O 1
ATOM 1747 N N . GLU A 1 114 ? -0.20157 14.35827 6.09686 1.000 39.21963 670 GLU A N 1
ATOM 1748 C CA . GLU A 1 114 ? 0.42711 13.52962 7.11800 1.000 40.87309 670 GLU A CA 1
ATOM 1749 C C . GLU A 1 114 ? 1.89518 13.24825 6.81315 1.000 34.30439 670 GLU A C 1
ATOM 1750 O O . GLU A 1 114 ? 2.70712 13.16717 7.74276 1.000 34.21201 670 GLU A O 1
ATOM 1762 N N . ASP A 1 115 ? 2.26029 13.11262 5.53483 1.000 32.94386 671 ASP A N 1
ATOM 1763 C CA . ASP A 1 115 ? 3.62259 12.73246 5.18011 1.000 32.74112 671 ASP A CA 1
ATOM 1764 C C . ASP A 1 115 ? 4.64334 13.85512 5.41061 1.000 31.90694 671 ASP A C 1
ATOM 1765 O O . ASP A 1 115 ? 5.84968 13.59066 5.29720 1.000 31.22422 671 ASP A O 1
ATOM 1774 N N . MET A 1 116 ? 4.21842 15.06441 5.76895 1.000 31.54118 672 MET A N 1
ATOM 1775 C CA . MET A 1 116 ? 5.17789 16.09609 6.13664 1.000 29.91101 672 MET A CA 1
ATOM 1776 C C . MET A 1 116 ? 4.95738 16.68917 7.52241 1.000 33.60171 672 MET A C 1
ATOM 1777 O O . MET A 1 116 ? 5.67221 17.63133 7.89727 1.000 31.67133 672 MET A O 1
ATOM 1791 N N . GLN A 1 117 ? 4.00891 16.17473 8.30315 1.000 32.17137 673 GLN A N 1
ATOM 1792 C CA . GLN A 1 117 ? 3.72587 16.80349 9.58751 1.000 36.20175 673 GLN A CA 1
ATOM 1793 C C . GLN A 1 117 ? 4.92899 16.72653 10.51974 1.000 32.08734 673 GLN A C 1
ATOM 1794 O O . GLN A 1 117 ? 5.10640 17.60574 11.36593 1.000 33.98638 673 GLN A O 1
ATOM 1808 N N . ALA A 1 118 ? 5.78339 15.71527 10.35512 1.000 30.15696 674 ALA A N 1
ATOM 1809 C CA . ALA A 1 118 ? 6.95612 15.58573 11.20144 1.000 29.07905 674 ALA A CA 1
ATOM 1810 C C . ALA A 1 118 ? 7.94519 16.73441 11.06029 1.000 30.41830 674 ALA A C 1
ATOM 1811 O O . ALA A 1 118 ? 8.81508 16.88535 11.92774 1.000 30.07996 674 ALA A O 1
ATOM 1818 N N . VAL A 1 119 ? 7.84025 17.54764 10.00957 1.000 33.12528 675 VAL A N 1
ATOM 1819 C CA . VAL A 1 119 ? 8.79450 18.65342 9.85226 1.000 30.88290 675 VAL A CA 1
ATOM 1820 C C . VAL A 1 119 ? 8.71329 19.61073 11.03159 1.000 36.77374 675 VAL A C 1
ATOM 1821 O O . VAL A 1 119 ? 9.71443 20.24151 11.40382 1.000 32.44285 675 VAL A O 1
ATOM 1834 N N . LEU A 1 120 ? 7.54630 19.71716 11.65616 1.000 35.34885 676 LEU A N 1
ATOM 1835 C CA . LEU A 1 120 ? 7.37591 20.62090 12.79297 1.000 37.50333 676 LEU A CA 1
ATOM 1836 C C . LEU A 1 120 ? 8.05310 20.13700 14.07960 1.000 35.98624 676 LEU A C 1
ATOM 1837 O O . LEU A 1 120 ? 8.07371 20.88234 15.05689 1.000 42.31303 676 LEU A O 1
ATOM 1853 N N . THR A 1 121 ? 8.63885 18.95402 14.10132 1.000 34.57728 677 THR A N 1
ATOM 1854 C CA . THR A 1 121 ? 9.26644 18.39463 15.28967 1.000 34.40846 677 THR A CA 1
ATOM 1855 C C . THR A 1 121 ? 10.75640 18.66900 15.35936 1.000 32.71837 677 THR A C 1
ATOM 1856 O O . THR A 1 121 ? 11.41581 18.20411 16.29201 1.000 33.45949 677 THR A O 1
ATOM 1867 N N . PHE A 1 122 ? 11.30690 19.39247 14.38677 1.000 26.92624 678 PHE A N 1
ATOM 1868 C CA . PHE A 1 122 ? 12.73312 19.67090 14.33616 1.000 23.71102 678 PHE A CA 1
ATOM 1869 C C . PHE A 1 122 ? 12.97963 21.03616 14.96785 1.000 27.88354 678 PHE A C 1
ATOM 1870 O O . PHE A 1 122 ? 12.17482 21.96788 14.81360 1.000 30.01799 678 PHE A O 1
ATOM 1887 N N . ASN A 1 123 ? 14.07849 21.13092 15.70346 1.000 23.40166 679 ASN A N 1
ATOM 1888 C CA . ASN A 1 123 ? 14.45790 22.39097 16.33948 1.000 23.08220 679 ASN A CA 1
ATOM 1889 C C . ASN A 1 123 ? 14.80388 23.40275 15.25296 1.000 26.55283 679 ASN A C 1
ATOM 1890 O O . ASN A 1 123 ? 15.66485 23.13576 14.40693 1.000 24.46236 679 ASN A O 1
ATOM 1901 N N . GLY A 1 124 ? 14.11675 24.54569 15.25663 1.000 22.75763 680 GLY A N 1
ATOM 1902 C CA . GLY A 1 124 ? 14.35410 25.58236 14.27890 1.000 22.28925 680 GLY A CA 1
ATOM 1903 C C . GLY A 1 124 ? 15.22631 26.72102 14.77223 1.000 24.80212 680 GLY A C 1
ATOM 1904 O O . GLY A 1 124 ? 15.43954 26.91365 15.97411 1.000 25.20691 680 GLY A O 1
ATOM 1908 N N . ILE A 1 125 ? 15.73701 27.48471 13.82082 1.000 24.19332 681 ILE A N 1
ATOM 1909 C CA . ILE A 1 125 ? 16.57598 28.64894 14.10187 1.000 21.10610 681 ILE A CA 1
ATOM 1910 C C . ILE A 1 125 ? 15.83246 29.89508 13.68094 1.000 23.16192 681 ILE A C 1
ATOM 1911 O O . ILE A 1 125 ? 15.33073 29.97506 12.56015 1.000 23.19975 681 ILE A O 1
ATOM 1927 N N . LYS A 1 126 ? 15.73049 30.87766 14.59402 1.000 22.61249 682 LYS A N 1
ATOM 1928 C CA . LYS A 1 126 ? 15.09823 32.15000 14.25875 1.000 24.31326 682 LYS A CA 1
ATOM 1929 C C . LYS A 1 126 ? 16.09393 33.05307 13.56093 1.000 21.12653 682 LYS A C 1
ATOM 1930 O O . LYS A 1 126 ? 17.18669 33.30003 14.08315 1.000 25.90772 682 LYS A O 1
ATOM 1949 N N . TRP A 1 127 ? 15.73981 33.48707 12.36422 1.000 21.60315 683 TRP A N 1
ATOM 1950 C CA . TRP A 1 127 ? 16.56675 34.42976 11.61844 1.000 18.18427 683 TRP A CA 1
ATOM 1951 C C . TRP A 1 127 ? 16.48726 35.79428 12.30139 1.000 23.59768 683 TRP A C 1
ATOM 1952 O O . TRP A 1 127 ? 15.39837 36.36324 12.42016 1.000 25.79645 683 TRP A O 1
ATOM 1973 N N . SER A 1 128 ? 17.62771 36.34187 12.70387 1.000 20.57071 684 SER A N 1
ATOM 1974 C CA . SER A 1 128 ? 17.64010 37.66772 13.32595 1.000 22.85534 684 SER A CA 1
ATOM 1975 C C . SER A 1 128 ? 18.32433 38.66630 12.40378 1.000 22.44585 684 SER A C 1
ATOM 1976 O O . SER A 1 128 ? 19.53327 38.57760 12.17679 1.000 21.73263 684 SER A O 1
ATOM 1984 N N . HIS A 1 129 ? 17.55145 39.64018 11.91922 1.000 23.79658 685 HIS A N 1
ATOM 1985 C CA . HIS A 1 129 ? 18.10771 40.68869 11.07943 1.000 22.38001 685 HIS A CA 1
ATOM 1986 C C . HIS A 1 129 ? 19.11368 41.54219 11.83486 1.000 22.50206 685 HIS A C 1
ATOM 1987 O O . HIS A 1 129 ? 20.13397 41.94243 11.25801 1.000 22.37338 685 HIS A O 1
ATOM 2001 N N . GLU A 1 130 ? 18.90371 41.74908 13.13839 1.000 23.75403 686 GLU A N 1
ATOM 2002 C CA . GLU A 1 130 ? 19.84806 42.54434 13.91470 1.000 21.49831 686 GLU A CA 1
ATOM 2003 C C . GLU A 1 130 ? 21.10691 41.78810 14.28266 1.000 21.17876 686 GLU A C 1
ATOM 2004 O O . GLU A 1 130 ? 22.15738 42.40640 14.49614 1.000 23.70702 686 GLU A O 1
ATOM 2016 N N . TYR A 1 131 ? 21.03506 40.43829 14.38665 1.000 18.63686 687 TYR A N 1
ATOM 2017 C CA . TYR A 1 131 ? 22.17215 39.60784 14.80131 1.000 21.20308 687 TYR A CA 1
ATOM 2018 C C . TYR A 1 131 ? 22.37227 38.48526 13.76327 1.000 19.61526 687 TYR A C 1
ATOM 2019 O O . TYR A 1 131 ? 22.21683 37.29174 14.05949 1.000 20.59325 687 TYR A O 1
ATOM 2037 N N . GLN A 1 132 ? 22.74752 38.87812 12.52665 1.000 21.76531 688 GLN A N 1
ATOM 2038 C CA . GLN A 1 132 ? 22.88216 37.89248 11.44270 1.000 20.81289 688 GLN A CA 1
ATOM 2039 C C . GLN A 1 132 ? 24.11308 37.01507 11.61309 1.000 20.05734 688 GLN A C 1
ATOM 2040 O O . GLN A 1 132 ? 24.05804 35.80808 11.34391 1.000 23.27836 688 GLN A O 1
ATOM 2054 N N . GLU A 1 133 ? 25.23328 37.59040 12.04865 1.000 22.43023 689 GLU A N 1
ATOM 2055 C CA . GLU A 1 133 ? 26.43243 36.78447 12.24929 1.000 26.06210 689 GLU A CA 1
ATOM 2056 C C . GLU A 1 133 ? 26.16136 35.67891 13.26778 1.000 25.51576 689 GLU A C 1
ATOM 2057 O O . GLU A 1 133 ? 26.52868 34.52473 13.05169 1.000 23.66314 689 GLU A O 1
ATOM 2069 N N . ALA A 1 134 ? 25.47919 36.02149 14.36636 1.000 22.80868 690 ALA A N 1
ATOM 2070 C CA . ALA A 1 134 ? 25.14105 35.03728 15.38851 1.000 21.99790 690 ALA A CA 1
ATOM 2071 C C . ALA A 1 134 ? 24.18546 33.97169 14.84265 1.000 20.53985 690 ALA A C 1
ATOM 2072 O O . ALA A 1 134 ? 24.28302 32.78771 15.19932 1.000 21.74619 690 ALA A O 1
ATOM 2079 N N . THR A 1 135 ? 23.21648 34.40018 14.02856 1.000 21.91745 691 THR A N 1
ATOM 2080 C CA . THR A 1 135 ? 22.30897 33.44827 13.41628 1.000 19.67414 691 THR A CA 1
ATOM 2081 C C . THR A 1 135 ? 23.08168 32.45342 12.54943 1.000 21.53331 691 THR A C 1
ATOM 2082 O O . THR A 1 135 ? 22.89566 31.24638 12.65897 1.000 23.27861 691 THR A O 1
ATOM 2093 N N . ILE A 1 136 ? 23.97565 32.96332 11.70008 1.000 22.40661 692 ILE A N 1
ATOM 2094 C CA . ILE A 1 136 ? 24.76637 32.09571 10.83571 1.000 20.37499 692 ILE A CA 1
ATOM 2095 C C . ILE A 1 136 ? 25.63523 31.15497 11.65477 1.000 24.57947 692 ILE A C 1
ATOM 2096 O O . ILE A 1 136 ? 25.78127 29.97404 11.32429 1.000 22.16284 692 ILE A O 1
ATOM 2112 N N . GLU A 1 137 ? 26.24741 31.66614 12.72739 1.000 24.80383 693 GLU A N 1
ATOM 2113 C CA . GLU A 1 137 ? 27.04648 30.80435 13.60054 1.000 26.19218 693 GLU A CA 1
ATOM 2114 C C . GLU A 1 137 ? 26.23245 29.65049 14.15973 1.000 23.91078 693 GLU A C 1
ATOM 2115 O O . GLU A 1 137 ? 26.73778 28.52723 14.26121 1.000 26.99439 693 GLU A O 1
ATOM 2127 N N . LYS A 1 138 ? 24.97504 29.90289 14.52225 1.000 24.41969 694 LYS A N 1
ATOM 2128 C CA . LYS A 1 138 ? 24.11890 28.86322 15.05684 1.000 24.25524 694 LYS A CA 1
ATOM 2129 C C . LYS A 1 138 ? 23.73611 27.86300 13.97922 1.000 24.94742 694 LYS A C 1
ATOM 2130 O O . LYS A 1 138 ? 23.70506 26.64007 14.21442 1.000 25.26176 694 LYS A O 1
ATOM 2149 N N . ILE A 1 139 ? 23.41974 28.36169 12.79735 1.000 21.52793 695 ILE A N 1
ATOM 2150 C CA . ILE A 1 139 ? 23.14447 27.45752 11.68273 1.000 18.15772 695 ILE A CA 1
ATOM 2151 C C . ILE A 1 139 ? 24.32435 26.52615 11.46733 1.000 23.65295 695 ILE A C 1
ATOM 2152 O O . ILE A 1 139 ? 24.16022 25.31965 11.30867 1.000 24.97646 695 ILE A O 1
ATOM 2168 N N . ILE A 1 140 ? 25.53079 27.06946 11.46449 1.000 24.14321 696 ILE A N 1
ATOM 2169 C CA . ILE A 1 140 ? 26.70134 26.22769 11.22369 1.000 26.12595 696 ILE A CA 1
ATOM 2170 C C . ILE A 1 140 ? 26.86044 25.17845 12.31755 1.000 31.72984 696 ILE A C 1
ATOM 2171 O O . ILE A 1 140 ? 27.23553 24.02832 12.03355 1.000 31.25059 696 ILE A O 1
ATOM 2187 N N . ARG A 1 141 ? 26.55281 25.52975 13.57422 1.000 27.08647 697 ARG A N 1
ATOM 2188 C CA . ARG A 1 141 ? 26.58085 24.53399 14.64202 1.000 28.59339 697 ARG A CA 1
ATOM 2189 C C . ARG A 1 141 ? 25.57227 23.41875 14.37649 1.000 33.77024 697 ARG A C 1
ATOM 2190 O O . ARG A 1 141 ? 25.81710 22.26067 14.74675 1.000 31.91360 697 ARG A O 1
ATOM 2211 N N . PHE A 1 142 ? 24.41873 23.74255 13.76558 1.000 25.55001 698 PHE A N 1
ATOM 2212 C CA . PHE A 1 142 ? 23.40443 22.72258 13.52708 1.000 25.36167 698 PHE A CA 1
ATOM 2213 C C . PHE A 1 142 ? 23.75153 21.83042 12.34478 1.000 26.94500 698 PHE A C 1
ATOM 2214 O O . PHE A 1 142 ? 23.23368 20.72108 12.26110 1.000 27.25898 698 PHE A O 1
ATOM 2231 N N . LEU A 1 143 ? 24.62540 22.27337 11.44921 1.000 25.86398 699 LEU A N 1
ATOM 2232 C CA . LEU A 1 143 ? 24.94860 21.49058 10.26249 1.000 26.37878 699 LEU A CA 1
ATOM 2233 C C . LEU A 1 143 ? 25.87219 20.32393 10.61118 1.000 32.86737 699 LEU A C 1
ATOM 2234 O O . LEU A 1 143 ? 26.62195 20.36151 11.59032 1.000 31.70857 699 LEU A O 1
ATOM 2250 N N . GLN A 1 144 ? 25.78581 19.27527 9.80908 1.000 35.09976 700 GLN A N 1
ATOM 2251 C CA . GLN A 1 144 ? 26.61568 18.07935 9.95904 1.000 47.74839 700 GLN A CA 1
ATOM 2252 C C . GLN A 1 144 ? 27.54395 17.82368 8.77922 1.000 58.77207 700 GLN A C 1
ATOM 2253 O O . GLN A 1 144 ? 27.50769 18.51212 7.75943 1.000 49.77785 700 GLN A O 1
ATOM 2268 N N . THR B 1 5 ? 35.63635 56.37571 6.48033 1.000 55.79221 561 THR B N 1
ATOM 2269 C CA . THR B 1 5 ? 34.22017 56.03143 6.61145 1.000 58.06233 561 THR B CA 1
ATOM 2270 C C . THR B 1 5 ? 33.71872 55.34831 5.31989 1.000 53.65850 561 THR B C 1
ATOM 2271 O O . THR B 1 5 ? 34.40425 55.35017 4.30402 1.000 48.95213 561 THR B O 1
ATOM 2281 N N . PRO B 1 6 ? 32.51688 54.77628 5.36874 1.000 46.70685 562 PRO B N 1
ATOM 2282 C CA . PRO B 1 6 ? 32.08222 53.86624 4.29337 1.000 41.72979 562 PRO B CA 1
ATOM 2283 C C . PRO B 1 6 ? 31.95729 54.50351 2.92021 1.000 42.69251 562 PRO B C 1
ATOM 2284 O O . PRO B 1 6 ? 31.57243 55.66691 2.78511 1.000 47.64675 562 PRO B O 1
ATOM 2295 N N . ASP B 1 7 ? 32.26239 53.68585 1.89602 1.000 35.90767 563 ASP B N 1
ATOM 2296 C CA . ASP B 1 7 ? 32.09375 54.03396 0.48882 1.000 41.85464 563 ASP B CA 1
ATOM 2297 C C . ASP B 1 7 ? 30.63645 53.92608 0.02366 1.000 31.03955 563 ASP B C 1
ATOM 2298 O O . ASP B 1 7 ? 30.24897 54.56393 -0.96319 1.000 30.83317 563 ASP B O 1
ATOM 2307 N N . VAL B 1 8 ? 29.85991 53.02545 0.63264 1.000 28.37930 564 VAL B N 1
ATOM 2308 C CA . VAL B 1 8 ? 28.53288 52.67396 0.15420 1.000 26.52078 564 VAL B CA 1
ATOM 2309 C C . VAL B 1 8 ? 27.57811 52.75641 1.33465 1.000 27.95807 564 VAL B C 1
ATOM 2310 O O . VAL B 1 8 ? 27.81891 52.12997 2.37348 1.000 28.70987 564 VAL B O 1
ATOM 2323 N N . PHE B 1 9 ? 26.49777 53.52019 1.17428 1.000 22.74435 565 PHE B N 1
ATOM 2324 C CA . PHE B 1 9 ? 25.39127 53.54528 2.12616 1.000 24.53114 565 PHE B CA 1
ATOM 2325 C C . PHE B 1 9 ? 24.22400 52.77112 1.52164 1.000 22.52506 565 PHE B C 1
ATOM 2326 O O . PHE B 1 9 ? 23.78590 53.08192 0.40765 1.000 22.08484 565 PHE B O 1
ATOM 2343 N N . ILE B 1 10 ? 23.72231 51.76245 2.23640 1.000 21.81342 566 ILE B N 1
ATOM 2344 C CA . ILE B 1 10 ? 22.55627 51.02661 1.76714 1.000 20.25141 566 ILE B CA 1
ATOM 2345 C C . ILE B 1 10 ? 21.32158 51.53415 2.48317 1.000 22.00136 566 ILE B C 1
ATOM 2346 O O . ILE B 1 10 ? 21.22095 51.43957 3.71304 1.000 23.04767 566 ILE B O 1
ATOM 2362 N N . SER B 1 11 ? 20.36147 52.02361 1.71518 1.000 21.67615 567 SER B N 1
ATOM 2363 C CA . SER B 1 11 ? 19.09023 52.50753 2.22521 1.000 22.95971 567 SER B CA 1
ATOM 2364 C C . SER B 1 11 ? 18.01464 51.52433 1.79693 1.000 23.14406 567 SER B C 1
ATOM 2365 O O . SER B 1 11 ? 17.96971 51.10906 0.63411 1.000 23.09560 567 SER B O 1
ATOM 2373 N N . TYR B 1 12 ? 17.19082 51.10936 2.75447 1.000 20.56170 568 TYR B N 1
ATOM 2374 C CA . TYR B 1 12 ? 16.19494 50.08862 2.48835 1.000 24.55649 568 TYR B CA 1
ATOM 2375 C C . TYR B 1 12 ? 15.05080 50.23344 3.46993 1.000 25.39983 568 TYR B C 1
ATOM 2376 O O . TYR 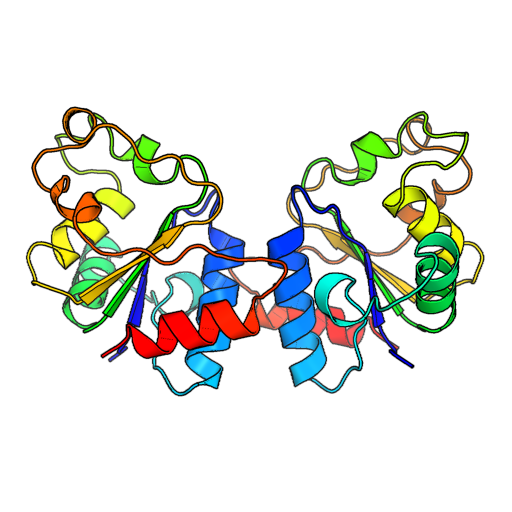B 1 12 ? 15.18408 50.85729 4.52422 1.000 26.63688 568 TYR B O 1
ATOM 2394 N N . ARG B 1 13 ? 13.92279 49.64610 3.10614 1.000 27.38907 569 ARG B N 1
ATOM 2395 C CA . ARG B 1 13 ? 12.71744 49.64537 3.92950 1.000 32.32513 569 ARG B CA 1
ATOM 2396 C C . ARG B 1 13 ? 12.73265 48.39577 4.80970 1.000 34.42117 569 ARG B C 1
ATOM 2397 O O . ARG B 1 13 ? 12.74158 47.26850 4.30279 1.000 32.71318 569 ARG B O 1
ATOM 2418 N N . ARG B 1 14 ? 12.77148 48.60891 6.13234 1.000 31.36227 570 ARG B N 1
ATOM 2419 C CA . ARG B 1 14 ? 12.96769 47.51011 7.07499 1.000 38.04890 570 ARG B CA 1
ATOM 2420 C C . ARG B 1 14 ? 11.97087 46.38750 6.83593 1.000 42.37410 570 ARG B C 1
ATOM 2421 O O . ARG B 1 14 ? 12.34814 45.20930 6.81053 1.000 40.60937 570 ARG B O 1
ATOM 2442 N N . ASN B 1 15 ? 10.70885 46.72295 6.59465 1.000 38.68723 571 ASN B N 1
ATOM 2443 C CA . ASN B 1 15 ? 9.69042 45.68417 6.51913 1.000 40.77096 571 ASN B CA 1
ATOM 2444 C C . ASN B 1 15 ? 9.63177 44.95297 5.18143 1.000 46.81388 571 ASN B C 1
ATOM 2445 O O . ASN B 1 15 ? 8.79432 44.05774 5.03943 1.000 57.59579 571 ASN B O 1
ATOM 2456 N N . SER B 1 16 ? 10.47256 45.28225 4.19810 1.000 37.51409 572 SER B N 1
ATOM 2457 C CA . SER B 1 16 ? 10.36043 44.58362 2.92214 1.000 36.21553 572 SER B CA 1
ATOM 2458 C C . SER B 1 16 ? 11.68098 44.36446 2.20230 1.000 34.34542 572 SER B C 1
ATOM 2459 O O . SER B 1 16 ? 11.77943 43.47155 1.35541 1.000 39.19917 572 SER B O 1
ATOM 2467 N N . GLY B 1 17 ? 12.69475 45.17406 2.50132 1.000 28.10108 573 GLY B N 1
ATOM 2468 C CA . GLY B 1 17 ? 13.96167 45.07545 1.80499 1.000 27.85677 573 GLY B CA 1
ATOM 2469 C C . GLY B 1 17 ? 15.12160 44.58264 2.62978 1.000 25.13051 573 GLY B C 1
ATOM 2470 O O . GLY B 1 17 ? 16.25422 44.58917 2.12733 1.000 23.44264 573 GLY B O 1
ATOM 2474 N N . SER B 1 18 ? 14.87578 44.07452 3.84971 1.000 24.41234 574 SER B N 1
ATOM 2475 C CA . SER B 1 18 ? 15.97148 43.75910 4.75575 1.000 22.58451 574 SER B CA 1
ATOM 2476 C C . SER B 1 18 ? 16.84638 42.62730 4.22780 1.000 19.32825 574 SER B C 1
ATOM 2477 O O . SER B 1 18 ? 18.07203 42.65944 4.41480 1.000 20.63931 574 SER B O 1
ATOM 2485 N N . GLN B 1 19 ? 16.24529 41.59823 3.62696 1.000 21.90925 575 GLN B N 1
ATOM 2486 C CA . GLN B 1 19 ? 17.05082 40.46392 3.18925 1.000 22.26458 575 GLN B CA 1
ATOM 2487 C C . GLN B 1 19 ? 17.93036 40.84903 2.00656 1.000 21.08472 575 GLN B C 1
ATOM 2488 O O . GLN B 1 19 ? 19.12859 40.52614 1.98602 1.000 22.89581 575 GLN B O 1
ATOM 2502 N N . LEU B 1 20 ? 17.37066 41.56127 1.03575 1.000 21.61980 576 LEU B N 1
ATOM 2503 C CA . LEU B 1 20 ? 18.17132 41.98293 -0.11197 1.000 20.17006 576 LEU B CA 1
ATOM 2504 C C . LEU B 1 20 ? 19.24838 42.97071 0.30780 1.000 19.71896 576 LEU B C 1
ATOM 2505 O O . LEU B 1 20 ? 20.39232 42.87693 -0.14654 1.000 20.42860 576 LEU B O 1
ATOM 2522 N N . ALA B 1 21 ? 18.90455 43.91008 1.19499 1.000 21.00551 577 ALA B N 1
ATOM 2523 C CA . ALA B 1 21 ? 19.90081 44.85433 1.69123 1.000 21.30949 577 ALA B CA 1
ATOM 2524 C C . ALA B 1 21 ? 21.06308 44.10927 2.31510 1.000 18.66655 577 ALA B C 1
ATOM 2525 O O . ALA B 1 21 ? 22.23186 44.46299 2.10749 1.000 19.76381 577 ALA B O 1
ATOM 2532 N N . SER B 1 22 ? 20.75976 43.06214 3.08960 1.000 20.22516 578 SER B N 1
ATOM 2533 C CA . SER B 1 22 ? 21.80834 42.30258 3.75532 1.000 19.89373 578 SER B CA 1
ATOM 2534 C C . SER B 1 22 ? 22.63075 41.51325 2.74773 1.000 16.78498 578 SER B C 1
ATOM 2535 O O . SER B 1 22 ? 23.85171 41.38284 2.89648 1.000 21.34367 578 SER B O 1
ATOM 2543 N N . LEU B 1 23 ? 21.97683 40.99281 1.72044 1.000 20.48667 579 LEU B N 1
ATOM 2544 C CA . LEU B 1 23 ? 22.67636 40.26378 0.66187 1.000 21.89170 579 LEU B CA 1
ATOM 2545 C C . LEU B 1 23 ? 23.60159 41.18725 -0.11312 1.000 22.54812 579 LEU B C 1
ATOM 2546 O O . LEU B 1 23 ? 24.75986 40.84287 -0.39870 1.000 20.67246 579 LEU B O 1
ATOM 2562 N N . LEU B 1 24 ? 23.11195 42.36996 -0.45952 1.000 20.30767 580 LEU B N 1
ATOM 2563 C CA . LEU B 1 24 ? 23.98266 43.36370 -1.06884 1.000 19.36351 580 LEU B CA 1
ATOM 2564 C C . LEU B 1 24 ? 25.17540 43.69536 -0.18537 1.000 21.33683 580 LEU B C 1
ATOM 2565 O O . LEU B 1 24 ? 26.29989 43.85092 -0.68164 1.000 21.30914 580 LEU B O 1
ATOM 2581 N N . LYS B 1 25 ? 24.96195 43.85005 1.12070 1.000 22.27341 581 LYS B N 1
ATOM 2582 C CA . LYS B 1 25 ? 26.08646 44.18339 1.98679 1.000 23.19471 581 LYS B CA 1
ATOM 2583 C C . LYS B 1 25 ? 27.17586 43.11284 1.91362 1.000 23.48465 581 LYS B C 1
ATOM 2584 O O . LYS B 1 25 ? 28.36276 43.43330 1.79091 1.000 23.60817 581 LYS B O 1
ATOM 2603 N N . VAL B 1 26 ? 26.79707 41.84075 1.99501 1.000 22.70359 582 VAL B N 1
ATOM 2604 C CA . VAL B 1 26 ? 27.80688 40.77261 1.96756 1.000 22.28249 582 VAL B CA 1
ATOM 2605 C C . VAL B 1 26 ? 28.59091 40.81142 0.66807 1.000 23.21839 582 VAL B C 1
ATOM 2606 O O . VAL B 1 26 ? 29.82795 40.79982 0.66350 1.000 24.32038 582 VAL B O 1
ATOM 2619 N N . HIS B 1 27 ? 27.88194 40.84460 -0.46405 1.000 23.29877 583 HIS B N 1
ATOM 2620 C CA . HIS B 1 27 ? 28.55462 40.83542 -1.75889 1.000 22.83521 583 HIS B CA 1
ATOM 2621 C C . HIS B 1 27 ? 29.47454 42.03536 -1.94956 1.000 25.15731 583 HIS B C 1
ATOM 2622 O O . HIS B 1 27 ? 30.58572 41.89284 -2.46975 1.000 26.72404 583 HIS B O 1
ATOM 2636 N N . LEU B 1 28 ? 29.01982 43.23575 -1.58796 1.000 24.11415 584 LEU B N 1
ATOM 2637 C CA . LEU B 1 28 ? 29.85856 44.39518 -1.81277 1.000 23.77039 584 LEU B CA 1
ATOM 2638 C C . LEU B 1 28 ? 31.09594 44.36804 -0.92545 1.000 24.72160 584 LEU B C 1
ATOM 2639 O O . LEU B 1 28 ? 32.18767 44.71430 -1.38337 1.000 27.17494 584 LEU B O 1
ATOM 2655 N N . GLN B 1 29 ? 30.95792 43.90351 0.31838 1.000 24.34850 585 GLN B N 1
ATOM 2656 C CA . GLN B 1 29 ? 32.12583 43.69179 1.16779 1.000 25.74219 585 GLN B CA 1
ATOM 2657 C C . GLN B 1 29 ? 33.07275 42.66301 0.57230 1.000 31.55673 585 GLN B C 1
ATOM 2658 O O . GLN B 1 29 ? 34.28965 42.84218 0.60618 1.000 30.09273 585 GLN B O 1
ATOM 2672 N N . LEU B 1 30 ? 32.53857 41.58849 -0.00347 1.000 28.73621 586 LEU B N 1
ATOM 2673 C CA . LEU B 1 30 ? 33.42743 40.58621 -0.58305 1.000 30.93313 586 LEU B CA 1
ATOM 2674 C C . LEU B 1 30 ? 34.20983 41.13343 -1.76466 1.000 34.19463 586 LEU B C 1
ATOM 2675 O O . LEU B 1 30 ? 35.27507 40.59946 -2.09232 1.000 35.39328 586 LEU B O 1
ATOM 2691 N N . HIS B 1 31 ? 33.69723 42.18009 -2.42225 1.000 29.82714 587 HIS B N 1
ATOM 2692 C CA . HIS B 1 31 ? 34.35778 42.80236 -3.55721 1.000 29.99424 587 HIS B CA 1
ATOM 2693 C C . HIS B 1 31 ? 35.16117 44.03231 -3.14766 1.000 33.24291 587 HIS B C 1
ATOM 2694 O O . HIS B 1 31 ? 35.61030 44.78266 -4.01703 1.000 39.91994 587 HIS B O 1
ATOM 2708 N N . GLY B 1 32 ? 35.35173 44.24826 -1.85117 1.000 34.03095 588 GLY B N 1
ATOM 2709 C CA . GLY B 1 32 ? 36.29070 45.22870 -1.34978 1.000 35.21860 588 GLY B CA 1
ATOM 2710 C C . GLY B 1 32 ? 35.71275 46.57784 -0.99262 1.000 37.38833 588 GLY B C 1
ATOM 2711 O O . GLY B 1 32 ? 36.47983 47.50692 -0.72557 1.000 40.98821 588 GLY B O 1
ATOM 2715 N N . PHE B 1 33 ? 34.39736 46.72068 -0.98009 1.000 32.02882 589 PHE B N 1
ATOM 2716 C CA . PHE B 1 33 ? 33.80090 48.00845 -0.64434 1.000 32.72849 589 PHE B CA 1
ATOM 2717 C C . PHE B 1 33 ? 33.48588 48.08076 0.83712 1.000 35.00618 589 PHE B C 1
ATOM 2718 O O . PHE B 1 33 ? 33.07126 47.09896 1.45516 1.000 36.50825 589 PHE B O 1
ATOM 2735 N N A SER B 1 34 ? 33.71130 49.25713 1.41321 0.380 34.01242 590 SER B N 1
ATOM 2736 N N B SER B 1 34 ? 33.71388 49.25352 1.41234 0.620 33.96350 590 SER B N 1
ATOM 2737 C CA A SER B 1 34 ? 33.23784 49.55404 2.75615 0.380 32.80642 590 SER B CA 1
ATOM 2738 C CA B SER B 1 34 ? 33.23522 49.54792 2.75085 0.620 32.70231 590 SER B CA 1
ATOM 2739 C C A SER B 1 34 ? 31.76627 49.93228 2.66846 0.380 32.73381 590 SER B C 1
ATOM 2740 C C B SER B 1 34 ? 31.76161 49.91050 2.65113 0.620 32.66210 590 SER B C 1
ATOM 2741 O O A SER B 1 34 ? 31.38297 50.77778 1.85160 0.380 33.94521 590 SER B O 1
ATOM 2742 O O B SER B 1 34 ? 31.37376 50.73028 1.81025 0.620 33.91581 590 SER B O 1
ATOM 2757 N N . VAL B 1 35 ? 30.94775 49.31263 3.51057 1.000 29.38663 591 VAL B N 1
ATOM 2758 C CA . VAL B 1 35 ? 29.49959 49.39791 3.40979 1.000 28.31600 591 VAL B CA 1
ATOM 2759 C C . VAL B 1 35 ? 28.91948 49.81533 4.73419 1.000 33.79508 591 VAL B C 1
ATOM 2760 O O . VAL B 1 35 ? 29.30120 49.27211 5.77732 1.000 29.63961 591 VAL B O 1
ATOM 2774 N N . PHE B 1 36 ? 27.98197 50.76582 4.69020 1.000 27.33831 592 PHE B N 1
ATOM 2775 C CA . PHE B 1 36 ? 27.15953 51.09146 5.83480 1.000 26.84140 592 PHE B CA 1
ATOM 2776 C C . PHE B 1 36 ? 25.78864 50.46740 5.63964 1.000 26.33400 592 PHE B C 1
ATOM 2777 O O . PHE B 1 36 ? 25.10329 50.76478 4.67113 1.000 25.48335 592 PHE B O 1
ATOM 2794 N N . ILE B 1 37 ? 25.37934 49.63524 6.57878 1.000 22.82475 593 ILE B N 1
ATOM 2795 C CA . ILE B 1 37 ? 23.98397 49.25377 6.73800 1.000 23.54024 593 ILE B CA 1
ATOM 2796 C C . ILE B 1 37 ? 23.69695 49.42827 8.22208 1.000 23.82300 593 ILE B C 1
ATOM 2797 O O . ILE B 1 37 ? 24.56191 49.18650 9.06539 1.000 24.88218 593 ILE B O 1
ATOM 2813 N N . ASP B 1 38 ? 22.47052 49.86129 8.54876 1.000 23.78911 594 ASP B N 1
ATOM 2814 C CA . ASP B 1 38 ? 22.21810 50.35866 9.90215 1.000 27.73421 594 ASP B CA 1
ATOM 2815 C C . ASP B 1 38 ? 22.47143 49.27960 10.95494 1.000 27.52653 594 ASP B C 1
ATOM 2816 O O . ASP B 1 38 ? 23.07870 49.55153 12.00901 1.000 25.09513 594 ASP B O 1
ATOM 2825 N N . VAL B 1 39 ? 22.04040 48.04219 10.68557 1.000 26.40103 595 VAL B N 1
ATOM 2826 C CA . VAL B 1 39 ? 22.16499 46.99581 11.69370 1.000 28.88858 595 VAL B CA 1
ATOM 2827 C C . VAL B 1 39 ? 23.61278 46.65709 12.02987 1.000 26.08845 595 VAL B C 1
ATOM 2828 O O . VAL B 1 39 ? 23.87930 46.05954 13.07995 1.000 31.09171 595 VAL B O 1
ATOM 2841 N N . GLU B 1 40 ? 24.55338 46.95596 11.14269 1.000 27.66398 596 GLU B N 1
ATOM 2842 C CA . GLU B 1 40 ? 25.96175 46.71564 11.43333 1.000 28.65279 596 GLU B CA 1
ATOM 2843 C C . GLU B 1 40 ? 26.69937 47.95537 11.91959 1.000 34.55434 596 GLU B C 1
ATOM 2844 O O . GLU B 1 40 ? 27.62026 47.84171 12.72935 1.000 32.38161 596 GLU B O 1
ATOM 2856 N N . LYS B 1 41 ? 26.33199 49.14212 11.45136 1.000 27.82994 597 LYS B N 1
ATOM 2857 C CA . LYS B 1 41 ? 27.19725 50.30009 11.66408 1.000 30.74885 597 LYS B CA 1
ATOM 2858 C C . LYS B 1 41 ? 26.56541 51.49069 12.35372 1.000 28.30386 597 LYS B C 1
ATOM 2859 O O . LYS B 1 41 ? 27.29143 52.42890 12.69229 1.000 32.61055 597 LYS B O 1
ATOM 2878 N N . LEU B 1 42 ? 25.25644 51.52090 12.53672 1.000 24.16382 598 LEU B N 1
ATOM 2879 C CA . LEU B 1 42 ? 24.63333 52.59786 13.29830 1.000 24.59455 598 LEU B CA 1
ATOM 2880 C C . LEU B 1 42 ? 24.87746 52.30871 14.77389 1.000 30.30757 598 LEU B C 1
ATOM 2881 O O . LEU B 1 42 ? 24.38233 51.31818 15.30451 1.000 30.32269 598 LEU B O 1
ATOM 2897 N N . GLU B 1 43 ? 25.65523 53.14007 15.42705 1.000 31.32050 599 GLU B N 1
ATOM 2898 C CA . GLU B 1 43 ? 26.00458 52.84187 16.80803 1.000 29.28904 599 GLU B CA 1
ATOM 2899 C C . GLU B 1 43 ? 25.34861 53.85444 17.73527 1.000 27.53288 599 GLU B C 1
ATOM 2900 O O . GLU B 1 43 ? 24.19573 54.25939 17.51708 1.000 30.32068 599 GLU B O 1
ATOM 2912 N N . ALA B 1 44 ? 26.03969 54.23677 18.78285 1.000 28.03855 600 ALA B N 1
ATOM 2913 C CA . ALA B 1 44 ? 25.38496 54.98065 19.84443 1.000 24.49926 600 ALA B CA 1
ATOM 2914 C C . ALA B 1 44 ? 25.16579 56.44296 19.48202 1.000 28.98502 600 ALA B C 1
ATOM 2915 O O . ALA B 1 44 ? 25.95725 57.06353 18.75776 1.000 27.87195 600 ALA B O 1
ATOM 2922 N N . GLY B 1 45 ? 24.08652 56.99910 20.01939 1.000 26.57236 601 GLY B N 1
ATOM 2923 C CA . GLY B 1 45 ? 23.81489 58.41601 19.90963 1.000 26.76690 601 GLY B CA 1
ATOM 2924 C C . GLY B 1 45 ? 22.47272 58.68412 19.28705 1.000 26.64083 601 GLY B C 1
ATOM 2925 O O . GLY B 1 45 ? 21.62754 57.80582 19.13997 1.000 27.41129 601 GLY B O 1
ATOM 2929 N N . LYS B 1 46 ? 22.26945 59.93456 18.89569 1.000 24.27907 602 LYS B N 1
ATOM 2930 C CA . LYS B 1 46 ? 20.99789 60.32088 18.30078 1.000 27.51477 602 LYS B CA 1
ATOM 2931 C C . LYS B 1 46 ? 20.97357 59.84658 16.85650 1.000 32.18798 602 LYS B C 1
ATOM 2932 O O . LYS B 1 46 ? 21.78467 60.28955 16.03297 1.000 28.18894 602 LYS B O 1
ATOM 2951 N N . PHE B 1 47 ? 20.08861 58.88454 16.56519 1.000 34.81415 603 PHE B N 1
ATOM 2952 C CA . PHE B 1 47 ? 20.19509 58.18283 15.29094 1.000 35.85978 603 PHE B CA 1
ATOM 2953 C C . PHE B 1 47 ? 19.90846 59.12050 14.12367 1.000 38.12851 603 PHE B C 1
ATOM 2954 O O . PHE B 1 47 ? 20.47650 58.93824 13.04368 1.000 41.59143 603 PHE B O 1
ATOM 2971 N N . GLU B 1 48 ? 19.09340 60.15719 14.33469 1.000 37.93323 604 GLU B N 1
ATOM 2972 C CA . GLU B 1 48 ? 18.87959 61.14797 13.27852 1.000 44.64057 604 GLU B CA 1
ATOM 2973 C C . GLU B 1 48 ? 20.20141 61.73354 12.80469 1.000 44.54412 604 GLU B C 1
ATOM 2974 O O . GLU B 1 48 ? 20.53148 61.69445 11.61375 1.000 45.85832 604 GLU B O 1
ATOM 2986 N N . ASP B 1 49 ? 20.96332 62.30711 13.73164 1.000 35.44137 605 ASP B N 1
ATOM 2987 C CA . ASP B 1 49 ? 22.23942 62.90777 13.37788 1.000 38.18528 605 ASP B CA 1
ATOM 2988 C C . ASP B 1 49 ? 23.17720 61.88598 12.75199 1.000 35.93026 605 ASP B C 1
ATOM 2989 O O . ASP B 1 49 ? 23.83937 62.16921 11.75811 1.000 37.12229 605 ASP B O 1
ATOM 2998 N N . LYS B 1 50 ? 23.26418 60.69546 13.32651 1.000 31.88463 606 LYS B N 1
ATOM 2999 C CA . LYS B 1 50 ? 24.22246 59.70962 12.83300 1.000 29.19270 606 LYS B CA 1
ATOM 3000 C C . LYS B 1 50 ? 23.86595 59.20548 11.43437 1.000 27.01550 606 LYS B C 1
ATOM 3001 O O . LYS B 1 50 ? 24.75614 59.00438 10.60441 1.000 28.96223 606 LYS B O 1
ATOM 3020 N N . LEU B 1 51 ? 22.58607 58.97790 11.15880 1.000 29.78921 607 LEU B N 1
ATOM 3021 C CA . LEU B 1 51 ? 22.20451 58.49331 9.84167 1.000 33.32224 607 LEU B CA 1
ATOM 3022 C C . LEU B 1 51 ? 22.51058 59.53067 8.77353 1.000 30.31349 607 LEU B C 1
ATOM 3023 O O . LEU B 1 51 ? 23.07119 59.21256 7.71721 1.000 30.68095 607 LEU B O 1
ATOM 3039 N N . ILE B 1 52 ? 22.16182 60.79228 9.02778 1.000 31.24545 608 ILE B N 1
ATOM 3040 C CA . ILE B 1 52 ? 22.42125 61.79867 8.01441 1.000 28.22224 608 ILE B CA 1
ATOM 3041 C C . ILE B 1 52 ? 23.91551 61.95068 7.79873 1.000 32.12028 608 ILE B C 1
ATOM 3042 O O . ILE B 1 52 ? 24.37652 62.08339 6.66097 1.000 29.98378 608 ILE B O 1
ATOM 3058 N N . GLN B 1 53 ? 24.69850 61.87314 8.87099 1.000 30.44455 609 GLN B N 1
ATOM 3059 C CA . GLN B 1 53 ? 26.14975 61.90772 8.72426 1.000 29.31310 609 GLN B CA 1
ATOM 3060 C C . GLN B 1 53 ? 26.63967 60.74234 7.87124 1.000 25.89385 609 GLN B C 1
ATOM 3061 O O . GLN B 1 53 ? 27.60899 60.88457 7.11496 1.000 29.98164 609 GLN B O 1
ATOM 3075 N N . SER B 1 54 ? 26.00990 59.57954 8.02492 1.000 30.17680 610 SER B N 1
ATOM 3076 C CA . SER B 1 54 ? 26.47573 58.40505 7.30570 1.000 28.65847 610 SER B CA 1
ATOM 3077 C C . SER B 1 54 ? 26.15397 58.52261 5.83095 1.000 25.27547 610 SER B C 1
ATOM 3078 O O . SER B 1 54 ? 26.98467 58.16933 4.98963 1.000 28.02953 610 SER B O 1
ATOM 3086 N N . VAL B 1 55 ? 24.98248 59.08179 5.49382 1.000 25.73150 611 VAL B N 1
ATOM 3087 C CA . VAL B 1 55 ? 24.68967 59.30604 4.08559 1.000 24.34612 611 VAL B CA 1
ATOM 3088 C C . VAL B 1 55 ? 25.65802 60.32064 3.50394 1.000 26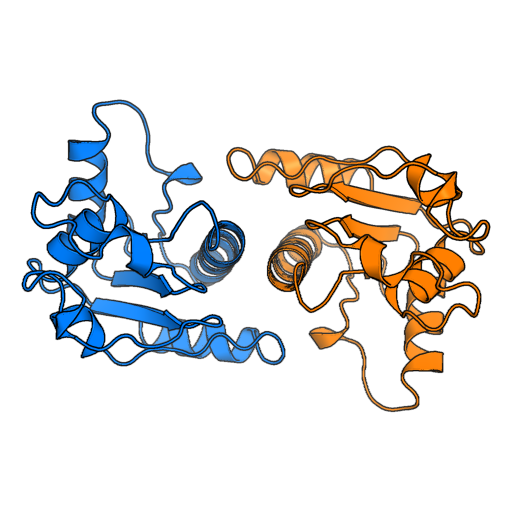.91676 611 VAL B C 1
ATOM 3089 O O . VAL B 1 55 ? 26.18398 60.14657 2.39719 1.000 28.42034 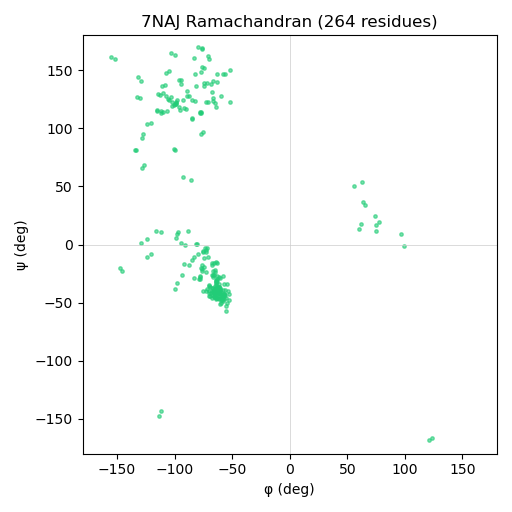611 VAL B O 1
ATOM 3102 N N . MET B 1 56 ? 25.93648 61.40486 4.26032 1.000 26.97576 612 MET B N 1
ATOM 3103 C CA . MET B 1 56 ? 26.79064 62.45571 3.72595 1.000 28.96200 612 MET B CA 1
ATOM 3104 C C . MET B 1 56 ? 28.19413 61.95712 3.44893 1.000 27.95140 612 MET B C 1
ATOM 3105 O O . MET B 1 56 ? 28.88878 62.50099 2.58098 1.000 31.23205 612 MET B O 1
ATOM 3119 N N . GLY B 1 57 ? 28.64778 60.98221 4.21081 1.000 27.83022 613 GLY B N 1
ATOM 3120 C CA . GLY B 1 57 ? 30.00983 60.49995 4.10432 1.000 30.56787 613 GLY B CA 1
ATOM 3121 C C . GLY B 1 57 ? 30.24616 59.45227 3.03996 1.000 33.02037 613 GLY B C 1
ATOM 3122 O O . GLY B 1 57 ? 31.39792 59.20911 2.68331 1.000 33.72590 613 GLY B O 1
ATOM 3126 N N . ALA B 1 58 ? 29.18870 58.86489 2.49744 1.000 31.52414 614 ALA B N 1
ATOM 3127 C CA . ALA B 1 58 ? 29.30971 57.77227 1.53357 1.000 27.85727 614 ALA B CA 1
ATOM 3128 C C . ALA B 1 58 ? 29.17875 58.27890 0.10258 1.000 28.59418 614 ALA B C 1
ATOM 3129 O O . ALA B 1 58 ? 28.17349 58.90027 -0.26022 1.000 28.96125 614 ALA B O 1
ATOM 3136 N N . ARG B 1 59 ? 30.19178 57.99206 -0.71529 1.000 29.59287 615 ARG B N 1
ATOM 3137 C CA . ARG B 1 59 ? 30.17071 58.40309 -2.11581 1.000 31.14788 615 ARG B CA 1
ATOM 3138 C C . ARG B 1 59 ? 28.99359 57.78386 -2.84992 1.000 29.68659 615 ARG B C 1
ATOM 3139 O O . ARG B 1 59 ? 28.36807 58.43780 -3.69691 1.000 28.80217 615 ARG B O 1
ATOM 3160 N N . ASN B 1 60 ? 28.67293 56.51618 -2.53501 1.000 23.75449 616 ASN B N 1
ATOM 3161 C CA . ASN B 1 60 ? 27.63331 55.76145 -3.21915 1.000 22.35986 616 ASN B CA 1
ATOM 3162 C C . ASN B 1 60 ? 26.43424 55.52671 -2.31079 1.000 20.51926 616 ASN B C 1
ATOM 3163 O O . ASN B 1 60 ? 26.58195 55.25541 -1.11203 1.000 27.44808 616 ASN B O 1
ATOM 3174 N N . PHE B 1 61 ? 25.25019 55.70672 -2.87647 1.000 20.46382 617 PHE B N 1
ATOM 3175 C CA . PHE B 1 61 ? 23.98258 55.54903 -2.17330 1.000 22.50097 617 PHE B CA 1
ATOM 3176 C C . PHE B 1 61 ? 23.21281 54.46425 -2.91881 1.000 22.54974 617 PHE B C 1
ATOM 3177 O O . PHE B 1 61 ? 22.68976 54.71240 -4.01317 1.000 21.09391 617 PHE B O 1
ATOM 3194 N N . VAL B 1 62 ? 23.15671 53.26847 -2.33495 1.000 19.75930 618 VAL B N 1
ATOM 3195 C CA . VAL B 1 62 ? 22.45486 52.13061 -2.91974 1.000 19.74803 618 VAL B CA 1
ATOM 3196 C C . VAL B 1 62 ? 21.06769 52.07624 -2.30566 1.000 23.55657 618 VAL B C 1
ATOM 3197 O O . VAL B 1 62 ? 20.91845 51.93378 -1.08157 1.000 24.45059 618 VAL B O 1
ATOM 3210 N N . LEU B 1 63 ? 20.05291 52.21699 -3.15402 1.000 19.17753 619 LEU B N 1
ATOM 3211 C CA . LEU B 1 63 ? 18.67057 52.34209 -2.70739 1.000 21.15045 619 LEU B CA 1
ATOM 3212 C C . LEU B 1 63 ? 17.94421 51.06472 -3.08846 1.000 20.25110 619 LEU B C 1
ATOM 3213 O O . LEU B 1 63 ? 17.74394 50.79438 -4.26782 1.000 21.12234 619 LEU B O 1
ATOM 3229 N N . VAL B 1 64 ? 17.52442 50.30073 -2.08041 1.000 19.73294 620 VAL B N 1
ATOM 3230 C CA . VAL B 1 64 ? 16.85648 49.02078 -2.31666 1.000 20.57206 620 VAL B CA 1
ATOM 3231 C C . VAL B 1 64 ? 15.37734 49.30604 -2.54355 1.000 24.11192 620 VAL B C 1
ATOM 3232 O O . VAL B 1 64 ? 14.65585 49.65299 -1.61003 1.000 25.15992 620 VAL B O 1
ATOM 3245 N N . LEU B 1 65 ? 14.91370 49.14261 -3.77926 1.000 25.76231 621 LEU B N 1
ATOM 3246 C CA . LEU B 1 65 ? 13.51488 49.37306 -4.12259 1.000 25.03631 621 LEU B CA 1
ATOM 3247 C C . LEU B 1 65 ? 12.80288 48.01913 -4.18003 1.000 26.77714 621 LEU B C 1
ATOM 3248 O O . LEU B 1 65 ? 12.64104 47.39500 -5.23916 1.000 28.06719 621 LEU B O 1
ATOM 3264 N N . SER B 1 66 ? 12.42886 47.55222 -2.99357 1.000 29.41940 622 SER B N 1
ATOM 3265 C CA . SER B 1 66 ? 11.54001 46.40905 -2.82285 1.000 31.21998 622 SER B CA 1
ATOM 3266 C C . SER B 1 66 ? 10.11726 46.85445 -3.12816 1.000 42.34536 622 SER B C 1
ATOM 3267 O O . SER B 1 66 ? 9.84213 48.06188 -3.27208 1.000 35.74722 622 SER B O 1
ATOM 3275 N N . PRO B 1 67 ? 9.18357 45.90851 -3.24152 1.000 39.69505 623 PRO B N 1
ATOM 3276 C CA . PRO B 1 67 ? 7.78309 46.28284 -3.48871 1.000 44.82065 623 PRO B CA 1
ATOM 3277 C C . PRO B 1 67 ? 7.24180 47.31672 -2.50704 1.000 46.26703 623 PRO B C 1
ATOM 3278 O O . PRO B 1 67 ? 7.25367 47.09121 -1.29782 1.000 41.72487 623 PRO B O 1
ATOM 3289 N N . GLY B 1 68 ? 6.76460 48.45223 -3.01431 1.000 42.30990 624 GLY B N 1
ATOM 3290 C CA . GLY B 1 68 ? 6.14924 49.45798 -2.17077 1.000 44.57222 624 GLY B CA 1
ATOM 3291 C C . GLY B 1 68 ? 7.11312 50.27262 -1.34257 1.000 47.81508 624 GLY B C 1
ATOM 3292 O O . GLY B 1 68 ? 6.69313 50.95568 -0.39969 1.000 42.41990 624 GLY B O 1
ATOM 3296 N N . ALA B 1 69 ? 8.40242 50.24624 -1.68903 1.000 41.93342 625 ALA B N 1
ATOM 3297 C CA . ALA B 1 69 ? 9.42920 50.78076 -0.80552 1.000 40.40460 625 ALA B CA 1
ATOM 3298 C C . ALA B 1 69 ? 9.33138 52.29279 -0.63761 1.000 42.03602 625 ALA B C 1
ATOM 3299 O O . ALA B 1 69 ? 9.80474 52.82051 0.37480 1.000 35.33635 625 ALA B O 1
ATOM 3306 N N . LEU B 1 70 ? 8.77253 53.00420 -1.61801 1.000 42.54457 626 LEU B N 1
ATOM 3307 C CA . LEU B 1 70 ? 8.59477 54.44832 -1.51668 1.000 43.61724 626 LEU B CA 1
ATOM 3308 C C . LEU B 1 70 ? 7.18265 54.84420 -1.08508 1.000 52.88304 626 LEU B C 1
ATOM 3309 O O . LEU B 1 70 ? 6.85577 56.03846 -1.10659 1.000 49.26548 626 LEU B O 1
ATOM 3325 N N . ASP B 1 71 ? 6.34689 53.87703 -0.68164 1.000 51.63614 627 ASP B N 1
ATOM 3326 C CA . ASP B 1 71 ? 4.97197 54.18560 -0.28664 1.000 58.21868 627 ASP B CA 1
ATOM 3327 C C . ASP B 1 71 ? 4.93285 55.16308 0.88731 1.000 61.89744 627 ASP B C 1
ATOM 3328 O O . ASP B 1 71 ? 4.22887 56.17838 0.84261 1.000 59.83917 627 ASP B O 1
ATOM 3337 N N . LYS B 1 72 ? 5.68152 54.87468 1.95212 1.000 51.39074 628 LYS B N 1
ATOM 3338 C CA . LYS B 1 72 ? 5.66268 55.76104 3.10940 1.000 51.80231 628 LYS B CA 1
ATOM 3339 C C . LYS B 1 72 ? 6.20650 57.14741 2.78875 1.000 58.98591 628 LYS B C 1
ATOM 3340 O O . LYS B 1 72 ? 5.98364 58.08052 3.56794 1.000 56.67483 628 LYS B O 1
ATOM 3359 N N . CYS B 1 73 ? 6.90446 57.31421 1.66014 1.000 53.62503 629 CYS B N 1
ATOM 3360 C CA . CYS B 1 73 ? 7.36342 58.64474 1.26934 1.000 58.69138 629 CYS B CA 1
ATOM 3361 C C . CYS B 1 73 ? 6.24770 59.51097 0.69269 1.000 63.24346 629 CYS B C 1
ATOM 3362 O O . CYS B 1 73 ? 6.38909 60.74032 0.65576 1.000 59.35560 629 CYS B O 1
ATOM 3370 N N . MET B 1 74 ? 5.16542 58.90062 0.21583 1.000 69.22058 630 MET B N 1
ATOM 3371 C CA . MET B 1 74 ? 4.11606 59.65088 -0.46239 1.000 72.46937 630 MET B CA 1
ATOM 3372 C C . MET B 1 74 ? 3.29673 60.43885 0.55129 1.000 68.70827 630 MET B C 1
ATOM 3373 O O . MET B 1 74 ? 2.95522 59.94275 1.62727 1.000 67.17400 630 MET B O 1
ATOM 3387 N N . GLN B 1 75 ? 3.01318 61.69571 0.21082 1.000 73.76546 631 GLN B N 1
ATOM 3388 C CA . GLN B 1 75 ? 2.35989 62.66038 1.09073 1.000 78.04556 631 GLN B CA 1
ATOM 3389 C C . GLN B 1 75 ? 3.14649 62.91848 2.36817 1.000 74.31753 631 GLN B C 1
ATOM 3390 O O . GLN B 1 75 ? 2.60956 63.50729 3.31312 1.000 77.87429 631 GLN B O 1
ATOM 3404 N N . ASP B 1 76 ? 4.40362 62.48727 2.42814 1.000 69.59768 632 ASP B N 1
ATOM 3405 C CA . ASP B 1 76 ? 5.26170 62.76922 3.57771 1.000 66.79351 632 ASP B CA 1
ATOM 3406 C C . ASP B 1 76 ? 5.93123 64.13296 3.39814 1.000 73.31988 632 ASP B C 1
ATOM 3407 O O . ASP B 1 76 ? 7.15178 64.28640 3.42938 1.000 67.79307 632 ASP B O 1
ATOM 3416 N N . HIS B 1 77 ? 5.08447 65.14377 3.20038 1.000 83.70844 633 HIS B N 1
ATOM 3417 C CA . HIS B 1 77 ? 5.58801 66.46746 2.85031 1.000 82.10908 633 HIS B CA 1
ATOM 3418 C C . HIS B 1 77 ? 6.38922 67.08367 3.98869 1.000 67.54454 633 HIS B C 1
ATOM 3419 O O . HIS B 1 77 ? 7.27819 67.90389 3.73700 1.000 63.71453 633 HIS B O 1
ATOM 3433 N N . ASP B 1 78 ? 6.11602 66.68406 5.23441 1.000 76.33464 634 ASP B N 1
ATOM 3434 C CA . ASP B 1 78 ? 6.94232 67.08701 6.36779 1.000 69.84289 634 ASP B CA 1
ATOM 3435 C C . ASP B 1 78 ? 8.27815 66.35515 6.42101 1.000 66.64463 634 ASP B C 1
ATOM 3436 O O . ASP B 1 78 ? 9.13787 66.72549 7.22857 1.000 58.32873 634 ASP B O 1
ATOM 3445 N N . CYS B 1 79 ? 8.45489 65.30359 5.62201 1.000 75.52602 635 CYS B N 1
ATOM 3446 C CA . CYS B 1 79 ? 9.72215 64.57792 5.53921 1.000 65.62355 635 CYS B CA 1
ATOM 3447 C C . CYS B 1 79 ? 10.08946 63.94080 6.87958 1.000 63.47746 635 CYS B C 1
ATOM 3448 O O . CYS B 1 79 ? 11.17919 64.14839 7.41933 1.000 51.67429 635 CYS B O 1
ATOM 3456 N N . LYS B 1 80 ? 9.15633 63.15827 7.42154 1.000 62.62475 636 LYS B N 1
ATOM 3457 C CA . LYS B 1 80 ? 9.41184 62.39744 8.63568 1.000 58.32701 636 LYS B CA 1
ATOM 3458 C C . LYS B 1 80 ? 9.88709 60.98447 8.34040 1.000 57.84386 636 LYS B C 1
ATOM 3459 O O . LYS B 1 80 ? 10.55721 60.36539 9.18035 1.000 48.93418 636 LYS B O 1
ATOM 3478 N N . ASP B 1 81 ? 9.51172 60.45905 7.18062 1.000 48.84748 637 ASP B N 1
ATOM 3479 C CA . ASP B 1 81 ? 9.87350 59.09976 6.80636 1.000 45.34017 637 ASP B CA 1
ATOM 3480 C C . ASP B 1 81 ? 11.37018 59.01056 6.55872 1.000 47.87997 637 ASP B C 1
ATOM 3481 O O . ASP B 1 81 ? 11.96676 59.88069 5.91663 1.000 42.22204 637 ASP B O 1
ATOM 3490 N N . TRP B 1 82 ? 11.97380 57.93389 7.04405 1.000 42.11882 638 TRP B N 1
ATOM 3491 C CA . TRP B 1 82 ? 13.42425 57.87855 7.11528 1.000 39.95119 638 TRP B CA 1
ATOM 3492 C C . TRP B 1 82 ? 14.07702 57.46253 5.81148 1.000 38.47589 638 TRP B C 1
ATOM 3493 O O . TRP B 1 82 ? 15.21192 57.86828 5.54928 1.000 34.71204 638 TRP B O 1
ATOM 3514 N N . VAL B 1 83 ? 13.40755 56.66789 4.98774 1.000 36.23309 639 VAL B N 1
ATOM 3515 C CA . VAL B 1 83 ? 13.91706 56.48175 3.62834 1.000 43.28954 639 VAL B CA 1
ATOM 3516 C C . VAL B 1 83 ? 13.80718 57.78909 2.84893 1.000 36.24050 639 VAL B C 1
ATOM 3517 O O . VAL B 1 83 ? 14.71724 58.15686 2.09867 1.000 36.01864 639 VAL B O 1
ATOM 3530 N N . HIS B 1 84 ? 12.69653 58.51530 3.01145 1.000 38.18228 640 HIS B N 1
ATOM 3531 C CA . HIS B 1 84 ? 12.56728 59.82804 2.38040 1.000 34.44066 640 HIS B CA 1
ATOM 3532 C C . HIS B 1 84 ? 13.72659 60.73646 2.77621 1.000 33.82363 640 HIS B C 1
ATOM 3533 O O . HIS B 1 84 ? 14.41641 61.29000 1.90905 1.000 30.91250 640 HIS B O 1
ATOM 3548 N N . LYS B 1 85 ? 13.97069 60.88470 4.08821 1.000 32.99706 641 LYS B N 1
ATOM 3549 C CA . LYS B 1 85 ? 15.09479 61.68440 4.57127 1.000 34.25960 641 LYS B CA 1
ATOM 3550 C C . LYS B 1 85 ? 16.42020 61.26139 3.94208 1.000 36.78399 641 LYS B C 1
ATOM 3551 O O . LYS B 1 85 ? 17.24795 62.09784 3.56711 1.000 30.53442 641 LYS B O 1
ATOM 3570 N N . GLU B 1 86 ? 16.68321 59.95266 3.92477 1.000 29.62118 642 GLU B N 1
ATOM 3571 C CA . GLU B 1 86 ? 17.96020 59.45139 3.41820 1.000 27.24817 642 GLU B CA 1
ATOM 3572 C C . GLU B 1 86 ? 18.11348 59.77496 1.94905 1.000 24.46534 642 GLU B C 1
ATOM 3573 O O . GLU B 1 86 ? 19.17449 60.23158 1.51400 1.000 26.00967 642 GLU B O 1
ATOM 3585 N N . ILE B 1 87 ? 17.04395 59.59686 1.17575 1.000 24.30040 643 ILE B N 1
ATOM 3586 C CA . ILE B 1 87 ? 17.05782 59.93316 -0.24025 1.000 25.65765 643 ILE B CA 1
ATOM 3587 C C . ILE B 1 87 ? 17.29701 61.42391 -0.44253 1.000 26.10889 643 ILE B C 1
ATOM 3588 O O . ILE B 1 87 ? 18.10530 61.83211 -1.28190 1.000 25.76501 643 ILE B O 1
ATOM 3604 N N . VAL B 1 88 ? 16.58356 62.25801 0.32022 1.000 30.46899 644 VAL B N 1
ATOM 3605 C CA . VAL B 1 88 ? 16.76768 63.70330 0.17601 1.000 27.64439 644 VAL B CA 1
ATOM 3606 C C . VAL B 1 88 ? 18.20136 64.09429 0.47920 1.000 25.09039 644 VAL B C 1
ATOM 3607 O O . VAL B 1 88 ? 18.81907 64.88706 -0.24954 1.000 29.36930 644 VAL B O 1
ATOM 3620 N N . THR B 1 89 ? 18.76578 63.53988 1.54096 1.000 24.93159 645 THR B N 1
ATOM 3621 C CA . THR B 1 89 ? 20.15656 63.83160 1.83349 1.000 24.36074 645 THR B CA 1
ATOM 3622 C C . THR B 1 89 ? 21.05027 63.41892 0.67617 1.000 26.44790 645 THR B C 1
ATOM 3623 O O . THR B 1 89 ? 21.96889 64.15396 0.30808 1.000 25.68045 645 THR B O 1
ATOM 3634 N N . ALA B 1 90 ? 20.84807 62.18972 0.12113 1.000 23.95415 646 ALA B N 1
ATOM 3635 C CA . ALA B 1 90 ? 21.69500 61.75022 -0.98065 1.000 24.42650 646 ALA B CA 1
ATOM 3636 C C . ALA B 1 90 ? 21.53794 62.64479 -2.21026 1.000 25.73445 646 ALA B C 1
ATOM 3637 O O . ALA B 1 90 ? 22.51045 62.94620 -2.90601 1.000 25.29225 646 ALA B O 1
ATOM 3644 N N . LEU B 1 91 ? 20.31103 63.03087 -2.52449 1.000 26.54210 647 LEU B N 1
ATOM 3645 C CA . LEU B 1 91 ? 20.08992 63.94872 -3.62616 1.000 27.08850 647 LEU B CA 1
ATOM 3646 C C . LEU B 1 91 ? 20.74622 65.30218 -3.36651 1.000 28.17547 647 LEU B C 1
ATOM 3647 O O . LEU B 1 91 ? 21.38090 65.87861 -4.27407 1.000 25.89376 647 LEU B O 1
ATOM 3663 N N A SER B 1 92 ? 20.62398 65.82702 -2.14485 0.450 27.48695 648 SER B N 1
ATOM 3664 N N B SER B 1 92 ? 20.59946 65.81892 -2.14351 0.550 27.45387 648 SER B N 1
ATOM 3665 C CA A SER B 1 92 ? 21.13147 67.17396 -1.86323 0.450 28.82574 648 SER B CA 1
ATOM 3666 C CA B SER B 1 92 ? 21.12197 67.15132 -1.83237 0.550 28.83921 648 SER B CA 1
ATOM 3667 C C A SER B 1 92 ? 22.64951 67.21108 -1.71123 0.450 30.17747 648 SER B C 1
ATOM 3668 C C B SER B 1 92 ? 22.64291 67.17232 -1.91860 0.550 30.59512 648 SER B C 1
ATOM 3669 O O A SER B 1 92 ? 23.24506 68.28752 -1.77487 0.450 24.27187 648 SER B O 1
ATOM 3670 O O B SER B 1 92 ? 23.23576 68.17555 -2.33576 0.550 24.74453 648 SER B O 1
ATOM 3685 N N . CYS B 1 93 ? 23.29023 66.07021 -1.53315 1.000 27.12682 649 CYS B N 1
ATOM 3686 C CA . CYS B 1 93 ? 24.74275 65.96562 -1.55744 1.000 21.65780 649 CYS B CA 1
ATOM 3687 C C . CYS B 1 93 ? 25.27031 65.47191 -2.89964 1.000 23.53107 649 CYS B C 1
ATOM 3688 O O . CYS B 1 93 ? 26.47758 65.25831 -3.02878 1.000 26.81777 649 CYS B O 1
ATOM 3697 N N . GLY B 1 94 ? 24.41866 65.25469 -3.90393 1.000 25.93647 650 GLY B N 1
ATOM 3698 C CA . GLY B 1 94 ? 24.90536 64.86398 -5.20631 1.000 25.56925 650 GLY B CA 1
ATOM 3699 C C . GLY B 1 94 ? 25.56254 63.50916 -5.20316 1.000 27.21097 650 GLY B C 1
ATOM 3700 O O . GLY B 1 94 ? 26.53383 63.28456 -5.94054 1.000 26.11936 650 GLY B O 1
ATOM 3704 N N . LYS B 1 95 ? 25.06966 62.61025 -4.37563 1.000 25.49842 651 LYS B N 1
ATOM 3705 C CA . LYS B 1 95 ? 25.69389 61.29187 -4.30946 1.000 21.93899 651 LYS B CA 1
ATOM 3706 C C . LYS B 1 95 ? 25.40814 60.47444 -5.56590 1.000 25.27364 651 LYS B C 1
ATOM 3707 O O . LYS B 1 95 ? 24.47582 60.73028 -6.33627 1.000 25.11577 651 LYS B O 1
ATOM 3726 N N . ASN B 1 96 ? 26.22725 59.43966 -5.73681 1.000 24.20671 652 ASN B N 1
ATOM 3727 C CA . ASN B 1 96 ? 26.03090 58.44757 -6.78571 1.000 26.48349 652 ASN B CA 1
ATOM 3728 C C . ASN B 1 96 ? 24.92052 57.51648 -6.34707 1.000 23.01037 652 ASN B C 1
ATOM 3729 O O . ASN B 1 96 ? 25.15467 56.58302 -5.58559 1.000 26.36614 652 ASN B O 1
ATOM 3740 N N . ILE B 1 97 ? 23.70812 57.79731 -6.78851 1.000 23.86864 653 ILE B N 1
ATOM 3741 C CA . ILE B 1 97 ? 22.53733 57.02855 -6.39944 1.000 23.65093 653 ILE B CA 1
ATOM 3742 C C . ILE B 1 97 ? 22.37978 55.84350 -7.34721 1.000 24.12137 653 ILE B C 1
ATOM 3743 O O . ILE B 1 97 ? 22.40292 55.99185 -8.58559 1.000 23.28255 653 ILE B O 1
ATOM 3759 N N . VAL B 1 98 ? 22.25489 54.65579 -6.75849 1.000 21.23941 654 VAL B N 1
ATOM 3760 C CA . VAL B 1 98 ? 22.13190 53.41218 -7.51429 1.000 22.60311 654 VAL B CA 1
ATOM 3761 C C . VAL B 1 98 ? 20.89778 52.67626 -7.01641 1.000 19.51183 654 VAL B C 1
ATOM 3762 O O . VAL B 1 98 ? 20.96383 51.96074 -6.01122 1.000 21.11328 654 VAL B O 1
ATOM 3775 N N . PRO B 1 99 ? 19.76396 52.84870 -7.68823 1.000 20.42715 655 PRO B N 1
ATOM 3776 C CA . PRO B 1 99 ? 18.57141 52.10796 -7.29981 1.000 23.21806 655 PRO B CA 1
ATOM 3777 C C . PRO B 1 99 ? 18.69672 50.66562 -7.73111 1.000 21.20464 655 PRO B C 1
ATOM 3778 O O . PRO B 1 99 ? 19.15930 50.36434 -8.83918 1.000 21.74818 655 PRO B O 1
ATOM 3789 N N . ILE B 1 100 ? 18.26097 49.78898 -6.84837 1.000 21.45897 656 ILE B N 1
ATOM 3790 C CA . ILE B 1 100 ? 18.23976 48.34716 -7.08238 1.000 20.22770 656 ILE B CA 1
ATOM 3791 C C . ILE B 1 100 ? 16.77644 47.94081 -7.07278 1.000 24.38715 656 ILE B C 1
ATOM 3792 O O . ILE B 1 100 ? 16.11918 48.02839 -6.02039 1.000 23.63517 656 ILE B O 1
ATOM 3808 N N . ILE B 1 101 ? 16.26264 47.47391 -8.21745 1.000 25.14193 657 ILE B N 1
ATOM 3809 C CA . ILE B 1 101 ? 14.83323 47.19923 -8.36257 1.000 25.45053 657 ILE B CA 1
ATOM 3810 C C . ILE B 1 101 ? 14.60197 45.70763 -8.16421 1.000 26.36929 657 ILE B C 1
ATOM 3811 O O . ILE B 1 101 ? 15.19560 44.87615 -8.86119 1.000 26.80725 657 ILE B O 1
ATOM 3827 N N . ASP B 1 102 ? 13.74402 45.37402 -7.19456 1.000 28.89427 658 ASP B N 1
ATOM 3828 C CA . ASP B 1 102 ? 13.40122 43.99380 -6.85712 1.000 28.89379 658 ASP B CA 1
ATOM 3829 C C . ASP B 1 102 ? 11.87763 43.95519 -6.72253 1.000 32.57350 658 ASP B C 1
ATOM 3830 O O . ASP B 1 102 ? 11.34935 43.99889 -5.60967 1.000 34.98600 658 ASP B O 1
ATOM 3839 N N . GLY B 1 103 ? 11.17913 43.86479 -7.85846 1.000 34.64115 659 GLY B N 1
ATOM 3840 C CA . GLY B 1 103 ? 9.73122 43.79007 -7.81254 1.000 44.36391 659 GLY B CA 1
ATOM 3841 C C . GLY B 1 103 ? 9.06127 45.09519 -7.46852 1.000 47.63073 659 GLY B C 1
ATOM 3842 O O . GLY B 1 103 ? 7.93912 45.10588 -6.95784 1.000 43.03053 659 GLY B O 1
ATOM 3846 N N . PHE B 1 104 ? 9.73548 46.20307 -7.72758 1.000 43.23683 660 PHE B N 1
ATOM 3847 C CA . PHE B 1 104 ? 9.23334 47.52873 -7.41980 1.000 46.99774 660 PHE B CA 1
ATOM 3848 C C . PHE B 1 104 ? 8.54446 48.08364 -8.65294 1.000 47.93688 660 PHE B C 1
ATOM 3849 O O . PHE B 1 104 ? 9.02057 47.90218 -9.77629 1.000 43.63861 660 PHE B O 1
ATOM 3866 N N . GLU B 1 105 ? 7.40774 48.72995 -8.42692 1.000 54.21208 661 GLU B N 1
ATOM 3867 C CA . GLU B 1 105 ? 6.63727 49.39983 -9.46364 1.000 59.04446 661 GLU B CA 1
ATOM 3868 C C . GLU B 1 105 ? 6.96375 50.88714 -9.42515 1.000 58.04939 661 GLU B C 1
ATOM 3869 O O . GLU B 1 105 ? 6.77181 51.54011 -8.39505 1.000 54.22355 661 GLU B O 1
ATOM 3881 N N . TRP B 1 106 ? 7.45245 51.41031 -10.53799 1.000 60.21939 662 TRP B N 1
ATOM 3882 C CA . TRP B 1 106 ? 7.79565 52.82146 -10.64377 1.000 63.27798 662 TRP B CA 1
ATOM 3883 C C . TRP B 1 106 ? 6.56980 53.70783 -10.48815 1.000 67.54945 662 TRP B C 1
ATOM 3884 O O . TRP B 1 106 ? 5.65321 53.62799 -11.32005 1.000 61.88934 662 TRP B O 1
ATOM 3905 N N . PRO B 1 107 ? 6.50816 54.56798 -9.47449 1.000 72.74386 663 PRO B N 1
ATOM 3906 C CA . PRO B 1 107 ? 5.34102 55.44108 -9.32973 1.000 64.62046 663 PRO B CA 1
ATOM 3907 C C . PRO B 1 107 ? 5.39253 56.59033 -10.32970 1.000 66.04617 663 PRO B C 1
ATOM 3908 O O . PRO B 1 107 ? 6.39614 56.84419 -10.99800 1.000 52.96811 663 PRO B O 1
ATOM 3919 N N . GLU B 1 108 ? 4.27185 57.27876 -10.44068 1.000 73.76613 664 GLU B N 1
ATOM 3920 C CA . GLU B 1 108 ? 4.28334 58.56010 -11.12474 1.000 71.81730 664 GLU B CA 1
ATOM 3921 C C . GLU B 1 108 ? 5.10929 59.54630 -10.30207 1.000 66.61493 664 GLU B C 1
ATOM 3922 O O . GLU B 1 108 ? 5.02827 59.53890 -9.07652 1.000 63.55593 664 GLU B O 1
ATOM 3934 N N . PRO B 1 109 ? 5.91196 60.40061 -10.94657 1.000 69.12096 665 PRO B N 1
ATOM 3935 C CA . PRO B 1 109 ? 6.70521 61.36505 -10.15811 1.000 72.83690 665 PRO B CA 1
ATOM 3936 C C . PRO B 1 109 ? 5.85953 62.19789 -9.20546 1.000 69.83690 665 PRO B C 1
ATOM 3937 O O . PRO B 1 109 ? 6.26579 62.44744 -8.06261 1.000 61.01658 665 PRO B O 1
ATOM 3948 N N . GLN B 1 110 ? 4.67209 62.61841 -9.64756 1.000 70.51658 666 GLN B N 1
ATOM 3949 C CA . GLN B 1 110 ? 3.86459 63.54938 -8.87191 1.000 64.01869 666 GLN B CA 1
ATOM 3950 C C . GLN B 1 110 ? 3.34251 62.94958 -7.57298 1.000 62.90696 666 GLN B C 1
ATOM 3951 O O . GLN B 1 110 ? 2.90771 63.70691 -6.69847 1.000 63.66730 666 GLN B O 1
ATOM 3965 N N . VAL B 1 111 ? 3.36561 61.61985 -7.42226 1.000 62.95429 667 VAL B N 1
ATOM 3966 C CA . VAL B 1 111 ? 2.92530 61.02559 -6.16188 1.000 60.16033 667 VAL B CA 1
ATOM 3967 C C . VAL B 1 111 ? 3.99080 61.09959 -5.07776 1.000 57.45382 667 VAL B C 1
ATOM 3968 O O . VAL B 1 111 ? 3.70465 60.78241 -3.91618 1.000 60.56570 667 VAL B O 1
ATOM 3981 N N . LEU B 1 112 ? 5.21276 61.51287 -5.42332 1.000 54.81228 66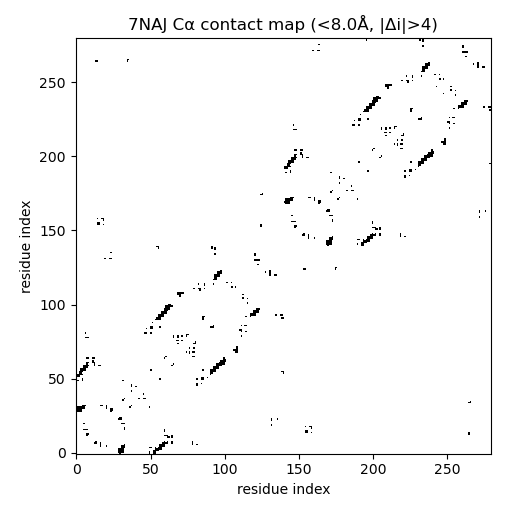8 LEU B N 1
ATOM 3982 C CA . LEU B 1 112 ? 6.30510 61.60899 -4.46773 1.000 50.57118 668 LEU B CA 1
ATOM 3983 C C . LEU B 1 112 ? 6.60327 63.06854 -4.15324 1.000 53.20609 668 LEU B C 1
ATOM 3984 O O . LEU B 1 112 ? 6.42643 63.94416 -5.00775 1.000 49.20821 668 LEU B O 1
ATOM 4000 N N . PRO B 1 113 ? 7.03432 63.37278 -2.93124 1.000 54.76564 669 PRO B N 1
ATOM 4001 C CA . PRO B 1 113 ? 7.39544 64.76314 -2.61152 1.000 53.92740 669 PRO B CA 1
ATOM 4002 C C . PRO B 1 113 ? 8.37603 65.31940 -3.63404 1.000 54.58681 669 PRO B C 1
ATOM 4003 O O . PRO B 1 113 ? 9.16960 64.58653 -4.22890 1.000 45.46645 669 PRO B O 1
ATOM 4014 N N . GLU B 1 114 ? 8.30252 66.63807 -3.84884 1.000 56.79727 670 GLU B N 1
ATOM 4015 C CA . GLU B 1 114 ? 9.14723 67.25904 -4.86223 1.000 53.06037 670 GLU B CA 1
ATOM 4016 C C . GLU B 1 114 ? 10.62295 67.13305 -4.51502 1.000 41.40022 670 GLU B C 1
ATOM 4017 O O . GLU B 1 114 ? 11.46901 67.05765 -5.41567 1.000 42.73701 670 GLU B O 1
ATOM 4029 N N . ASP B 1 115 ? 10.95946 67.12046 -3.22814 1.000 39.19105 671 ASP B N 1
ATOM 4030 C CA . ASP B 1 115 ? 12.37087 67.09220 -2.86915 1.000 41.06114 671 ASP B CA 1
ATOM 4031 C C . ASP B 1 115 ? 13.00192 65.72116 -3.11285 1.000 47.76033 671 ASP B C 1
ATOM 4032 O O . ASP B 1 115 ? 14.21344 65.58209 -2.93027 1.000 39.09743 671 ASP B O 1
ATOM 4041 N N . MET B 1 116 ? 12.22436 64.72688 -3.54100 1.000 45.13597 672 MET B N 1
ATOM 4042 C CA . MET B 1 116 ? 12.78208 63.42495 -3.86721 1.000 44.04341 672 MET B CA 1
ATOM 4043 C C . MET B 1 116 ? 12.37572 62.89995 -5.24124 1.000 46.33730 672 MET B C 1
ATOM 4044 O O . MET B 1 116 ? 12.78636 61.78907 -5.60809 1.000 38.81061 672 MET B O 1
ATOM 4058 N N . GLN B 1 117 ? 11.60368 63.65614 -6.02061 1.000 42.20280 673 GLN B N 1
ATOM 4059 C CA . GLN B 1 117 ? 11.18408 63.14851 -7.32492 1.000 45.83140 673 GLN B CA 1
ATOM 4060 C C . GLN B 1 117 ? 12.37729 62.79694 -8.20370 1.000 36.08845 673 GLN B C 1
ATOM 4061 O O . GLN B 1 117 ? 12.27596 61.92166 -9.06912 1.000 41.92749 673 GLN B O 1
ATOM 4075 N N . ALA B 1 118 ? 13.51749 63.45820 -7.98762 1.000 36.95245 674 ALA B N 1
ATOM 4076 C CA . ALA B 1 118 ? 14.67533 63.22930 -8.83217 1.000 34.81807 674 ALA B CA 1
ATOM 4077 C C . ALA B 1 118 ? 15.22869 61.81953 -8.70008 1.000 31.65523 674 ALA B C 1
ATOM 4078 O O . ALA B 1 118 ? 16.01856 61.39189 -9.55039 1.000 32.71884 674 ALA B O 1
ATOM 4085 N N . VAL B 1 119 ? 14.84949 61.08380 -7.65751 1.000 35.14217 675 VAL B N 1
ATOM 4086 C CA . VAL B 1 119 ? 15.41779 59.74120 -7.50445 1.000 32.24841 675 VAL B CA 1
ATOM 4087 C C . VAL B 1 119 ? 15.04309 58.87573 -8.70449 1.000 34.88027 675 VAL B C 1
ATOM 4088 O O . VAL B 1 119 ? 15.80703 57.99562 -9.11462 1.000 31.91686 675 VAL B O 1
ATOM 4101 N N . LEU B 1 120 ? 13.91834 59.16744 -9.34435 1.000 44.70635 676 LEU B N 1
ATOM 4102 C CA . LEU B 1 120 ? 13.45765 58.36722 -10.47071 1.000 43.27591 676 LEU B CA 1
ATOM 4103 C C . LEU B 1 120 ? 14.22386 58.61983 -11.76349 1.000 36.93127 676 LEU B C 1
ATOM 4104 O O . LEU B 1 120 ? 13.99689 57.89994 -12.74354 1.000 47.07577 676 LEU B O 1
ATOM 4120 N N . THR B 1 121 ? 15.11884 59.59809 -11.79853 1.000 34.88027 677 THR B N 1
ATOM 4121 C CA . THR B 1 121 ? 15.88920 59.91479 -12.98698 1.000 37.26039 677 THR B CA 1
ATOM 4122 C C . THR B 1 121 ? 17.21844 59.17446 -13.05863 1.000 36.06958 677 THR B C 1
ATOM 4123 O O . THR B 1 121 ? 17.95664 59.35987 -14.03084 1.000 33.49102 677 THR B O 1
ATOM 4134 N N . PHE B 1 122 ? 17.54884 58.34785 -12.06898 1.000 30.16922 678 PHE B N 1
ATOM 4135 C CA . PHE B 1 122 ? 18.83120 57.65797 -12.00553 1.000 25.50588 678 PHE B CA 1
ATOM 4136 C C . PHE B 1 122 ? 18.67396 56.28116 -12.61888 1.000 27.07558 678 PHE B C 1
ATOM 4137 O O . PHE B 1 122 ? 17.63312 55.64711 -12.45317 1.000 29.22067 678 PHE B O 1
ATOM 4154 N N . ASN B 1 123 ? 19.68896 55.83915 -13.35962 1.000 24.49123 679 ASN B N 1
ATOM 4155 C CA . ASN B 1 123 ? 19.63050 54.52605 -13.98780 1.000 26.11615 679 ASN B CA 1
ATOM 4156 C C . ASN B 1 123 ? 19.63403 53.45983 -12.89181 1.000 25.32424 679 ASN B C 1
ATOM 4157 O O . ASN B 1 123 ? 20.50751 53.46426 -12.02048 1.000 24.73568 679 ASN B O 1
ATOM 4168 N N . GLY B 1 124 ? 18.64842 52.56434 -12.91670 1.000 24.46679 680 GLY B N 1
ATOM 4169 C CA . GLY B 1 124 ? 18.55097 51.52198 -11.91674 1.000 23.73494 680 GLY B CA 1
ATOM 4170 C C . GLY B 1 124 ? 19.01239 50.16057 -12.42794 1.000 24.54036 680 GLY B C 1
ATOM 4171 O O . GLY B 1 124 ? 19.17377 49.92445 -13.61765 1.000 25.08033 680 GLY B O 1
ATOM 4175 N N . ILE B 1 125 ? 19.23320 49.26724 -11.48260 1.000 20.29480 681 ILE B N 1
ATOM 4176 C CA . ILE B 1 125 ? 19.65982 47.90417 -11.76629 1.000 22.09926 681 ILE B CA 1
ATOM 4177 C C . ILE B 1 125 ? 18.55236 46.96843 -11.33133 1.000 23.87666 681 ILE B C 1
ATOM 4178 O O . ILE B 1 125 ? 18.06424 47.05934 -10.20176 1.000 25.40568 681 ILE B O 1
ATOM 4194 N N . LYS B 1 126 ? 18.15539 46.06174 -12.22632 1.000 22.90919 682 LYS B N 1
ATOM 4195 C CA . LYS B 1 126 ? 17.12820 45.08147 -11.90456 1.000 26.32212 682 LYS B CA 1
ATOM 4196 C C . LYS B 1 126 ? 17.78193 43.89899 -11.20674 1.000 27.25424 682 LYS B C 1
ATOM 4197 O O . LYS B 1 126 ? 18.73127 43.30261 -11.73917 1.000 25.99528 682 LYS B O 1
ATOM 4216 N N . TRP B 1 127 ? 17.29068 43.57653 -10.01531 1.000 23.69144 683 TRP B N 1
ATOM 4217 C CA . TRP B 1 127 ? 17.78197 42.42385 -9.27509 1.000 23.35187 683 TRP B CA 1
ATOM 4218 C C . TRP B 1 127 ? 17.27712 41.14952 -9.94579 1.000 24.62412 683 TRP B C 1
ATOM 4219 O O . TRP B 1 127 ? 16.06214 40.95285 -10.07057 1.000 25.37410 683 TRP B O 1
ATOM 4240 N N . SER B 1 128 ? 18.19586 40.27664 -10.35124 1.000 23.22900 684 SER B N 1
ATOM 4241 C CA . SER B 1 128 ? 17.82071 39.00245 -10.97069 1.000 22.17206 684 SER B CA 1
ATOM 4242 C C . SER B 1 128 ? 18.18088 37.82799 -10.04704 1.000 21.76204 684 SER B C 1
ATOM 4243 O O . SER B 1 128 ? 19.35511 37.54573 -9.81770 1.000 20.77037 684 SER B O 1
ATOM 4251 N N . HIS B 1 129 ? 17.16448 37.13879 -9.54343 1.000 21.42351 685 HIS B N 1
ATOM 4252 C CA . HIS B 1 129 ? 17.38890 35.96943 -8.69810 1.000 21.45191 685 HIS B CA 1
ATOM 4253 C C . HIS B 1 129 ? 18.07421 34.84187 -9.46385 1.000 21.22771 685 HIS B C 1
ATOM 4254 O O . HIS B 1 129 ? 18.90430 34.10943 -8.90307 1.000 22.57672 685 HIS B O 1
ATOM 4268 N N . GLU B 1 130 ? 17.79850 34.73763 -10.77103 1.000 21.77393 686 GLU B N 1
ATOM 4269 C CA . GLU B 1 130 ? 18.43153 33.69373 -11.57384 1.000 21.20417 686 GLU B CA 1
ATOM 4270 C C . GLU B 1 130 ? 19.86010 34.02230 -11.94134 1.000 20.78020 686 GLU B C 1
ATOM 4271 O O . GLU B 1 130 ? 20.65601 33.10731 -12.17697 1.000 23.20675 686 GLU B O 1
ATOM 4283 N N . TYR B 1 131 ? 20.19966 35.30591 -12.04547 1.000 18.85034 687 TYR B N 1
ATOM 4284 C CA . TYR B 1 131 ? 21.54638 35.72822 -12.42872 1.000 21.28871 687 TYR B CA 1
ATOM 4285 C C . TYR B 1 131 ? 22.10687 36.71083 -11.39456 1.000 21.38050 687 TYR B C 1
ATOM 4286 O O . TYR B 1 131 ? 22.38172 37.86783 -11.70499 1.000 21.21383 687 TYR B O 1
ATOM 4304 N N . GLN B 1 132 ? 22.37747 36.21322 -10.17403 1.000 19.95708 688 GLN B N 1
ATOM 4305 C CA . GLN B 1 132 ? 22.77597 37.12505 -9.09862 1.000 19.52451 688 GLN B CA 1
ATOM 4306 C C . GLN B 1 132 ? 24.21461 37.59520 -9.25329 1.000 22.55820 688 GLN B C 1
ATOM 4307 O O . GLN B 1 132 ? 24.51075 38.76463 -8.98044 1.000 23.05062 688 GLN B O 1
ATOM 4321 N N . GLU B 1 133 ? 25.11795 36.70777 -9.65609 1.000 22.02450 689 GLU B N 1
ATOM 4322 C CA . GLU B 1 133 ? 26.50667 37.11069 -9.86826 1.000 25.58526 689 GLU B CA 1
ATOM 4323 C C . GLU B 1 133 ? 26.59263 38.22805 -10.89317 1.000 25.47325 689 GLU B C 1
ATOM 4324 O O . GLU B 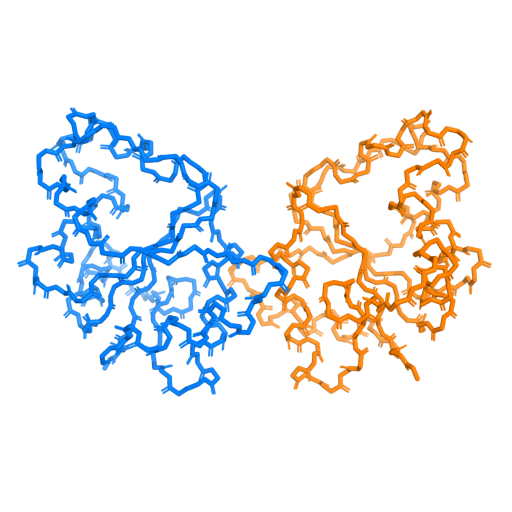1 133 ? 27.32830 39.20316 -10.69784 1.000 23.96143 689 GLU B O 1
ATOM 4336 N N . ALA B 1 134 ? 25.83395 38.10382 -11.99210 1.000 24.61693 690 ALA B N 1
ATOM 4337 C CA . ALA B 1 134 ? 25.80034 39.13868 -13.03659 1.000 22.10711 690 ALA B CA 1
ATOM 4338 C C . ALA B 1 134 ? 25.20502 40.43358 -12.51855 1.000 20.70256 690 ALA B C 1
ATOM 4339 O O . ALA B 1 134 ? 25.66080 41.53814 -12.87898 1.000 22.74929 690 ALA B O 1
ATOM 4346 N N . THR B 1 135 ? 24.15348 40.32413 -11.69073 1.000 19.86741 691 THR B N 1
ATOM 4347 C CA . THR B 1 135 ? 23.59569 41.52383 -11.07296 1.000 20.34108 691 THR B CA 1
ATOM 4348 C C . THR B 1 135 ? 24.64014 42.22970 -10.21934 1.000 22.34811 691 THR B C 1
ATOM 4349 O O . THR B 1 135 ? 24.79482 43.46729 -10.28643 1.000 20.17932 691 THR B O 1
ATOM 4360 N N . ILE B 1 136 ? 25.35917 41.45757 -9.40408 1.000 24.12453 692 ILE B N 1
ATOM 4361 C CA . ILE B 1 136 ? 26.36203 42.05212 -8.52849 1.000 21.88865 692 ILE B CA 1
ATOM 4362 C C . ILE B 1 136 ? 27.46621 42.67625 -9.35627 1.000 25.82824 692 ILE B C 1
ATOM 4363 O O . ILE B 1 136 ? 27.94937 43.76104 -9.03781 1.000 22.96758 692 ILE B O 1
ATOM 4379 N N . GLU B 1 137 ? 27.88795 42.00793 -10.44290 1.000 20.82344 693 GLU B N 1
ATOM 4380 C CA . GLU B 1 137 ? 28.94396 42.59324 -11.26046 1.000 25.53473 693 GLU B CA 1
ATOM 4381 C C . GLU B 1 137 ? 28.49523 43.92677 -11.84409 1.000 22.99870 693 GLU B C 1
ATOM 4382 O O . GLU B 1 137 ? 29.29868 44.85370 -11.97418 1.000 25.24638 693 GLU B O 1
ATOM 4394 N N . LYS B 1 138 ? 27.21696 44.03065 -12.20956 1.000 21.69912 694 LYS B N 1
ATOM 4395 C CA . LYS B 1 138 ? 26.69218 45.28086 -12.73421 1.000 23.97425 694 LYS B CA 1
ATOM 4396 C C . LYS B 1 138 ? 26.67174 46.35738 -11.65797 1.000 24.78540 694 LYS B C 1
ATOM 4397 O O . LYS B 1 138 ? 27.05475 47.51653 -11.91154 1.000 23.18875 694 LYS B O 1
ATOM 4416 N N . ILE B 1 139 ? 26.23251 45.98898 -10.44472 1.000 21.05408 695 ILE B N 1
ATOM 4417 C CA . ILE B 1 139 ? 26.25206 46.95980 -9.34304 1.000 18.54127 695 ILE B CA 1
ATOM 4418 C C . ILE B 1 139 ? 27.65695 47.48744 -9.14336 1.000 22.20524 695 ILE B C 1
ATOM 4419 O O . ILE B 1 139 ? 27.87311 48.69851 -8.95687 1.000 24.88946 695 ILE B O 1
ATOM 4435 N N . ILE B 1 140 ? 28.64303 46.59803 -9.16023 1.000 24.57424 696 ILE B N 1
ATOM 4436 C CA . ILE B 1 140 ? 30.00699 47.05804 -8.90987 1.000 28.16428 696 ILE B CA 1
ATOM 4437 C C . ILE B 1 140 ? 30.45175 47.99384 -10.00266 1.000 29.54815 696 ILE B C 1
ATOM 4438 O O . ILE B 1 140 ? 31.14678 48.98515 -9.72822 1.000 30.04441 696 ILE B O 1
ATOM 4454 N N . ARG B 1 141 ? 30.01458 47.75323 -11.24796 1.000 25.35244 697 ARG B N 1
ATOM 4455 C CA . ARG B 1 141 ? 30.32617 48.67581 -12.34013 1.000 28.40229 697 ARG B CA 1
ATOM 4456 C C . ARG B 1 141 ? 29.75643 50.06484 -12.08669 1.000 33.74100 697 ARG B C 1
ATOM 4457 O O . ARG B 1 141 ? 30.35341 51.05878 -12.48991 1.000 31.68274 697 ARG B O 1
ATOM 4478 N N . PHE B 1 142 ? 28.57431 50.14349 -11.48833 1.000 26.43377 698 PHE B N 1
ATOM 4479 C CA . PHE B 1 142 ? 27.93195 51.40917 -11.18769 1.000 24.44463 698 PHE B CA 1
ATOM 4480 C C . PHE B 1 142 ? 28.56830 52.14294 -10.01082 1.000 29.91503 698 PHE B C 1
ATOM 4481 O O . PHE B 1 142 ? 28.36540 53.35665 -9.88422 1.000 28.27319 698 PHE B O 1
ATOM 4498 N N . LEU B 1 143 ? 29.32198 51.46518 -9.15770 1.000 26.76398 699 LEU B N 1
ATOM 4499 C CA . LEU B 1 143 ? 29.87422 52.11204 -7.96580 1.000 26.89448 699 LEU B CA 1
ATOM 4500 C C . LEU B 1 143 ? 31.15122 52.87743 -8.29692 1.000 38.86805 699 LEU B C 1
ATOM 4501 O O . LEU B 1 143 ? 31.93049 52.49163 -9.17467 1.000 32.92304 699 LEU B O 1
ATOM 4517 N N . GLN B 1 144 ? 31.34640 53.98822 -7.59105 1.000 43.34043 700 GLN B N 1
ATOM 4518 C CA . GLN B 1 144 ? 32.52223 54.83203 -7.77924 1.000 52.86280 700 GLN B CA 1
ATOM 4519 C C . GLN B 1 144 ? 33.49699 54.66912 -6.62721 1.000 54.17052 700 GLN B C 1
ATOM 4520 O O . GLN B 1 144 ? 33.12043 54.26154 -5.52128 1.000 47.81180 700 GLN B O 1
#

Organism: Homo sapiens (NCBI:txid9606)

InterPro domains:
  IPR000157 Toll/interleukin-1 receptor homology (TIR) domain [PF13676] (564-680)
  IPR000157 Toll/interleukin-1 receptor homology (TIR) domain [PS50104] (560-703)
  IPR000157 Toll/interleukin-1 receptor homology (TIR) domain [SM00255] (561-702)
  IPR001660 Sterile alpha motif domain [PF07647] (409-474)
  IPR001660 Sterile alpha motif domain [PF07647] (480-545)
  IPR001660 Sterile alpha motif domain [PS50105] (412-476)
  IPR001660 Sterile alpha motif domain [PS50105] (486-548)
  IPR001660 Sterile alpha motif domain [SM00454] (409-476)
  IPR001660 Sterile alpha motif domain [SM00454] (479-548)
  IPR011989 Armadillo-like helical [G3DSA:1.25.10.10] (97-305)
  IPR013761 Sterile alpha motif/pointed domain superfamily [G3DSA:1.10.150.50] (405-480)
  IPR013761 Sterile alpha motif/pointed domain superfamily [G3DSA:1.10.150.50] (481-547)
  IPR013761 Sterile alpha motif/pointed domain superfamily [SSF47769] (400-482)
  IPR013761 Sterile alpha motif/pointed domain superfamily [SSF47769] (483-545)
  IPR016024 Armadillo-type fold [SSF48371] (116-402)
  IPR035897 Toll/interleukin-1 receptor homology (TIR) domain superfamily [G3DSA:3.40.50.10140] (553-673)
  IPR035897 Toll/interleukin-1 receptor homology (TIR) domain superfamily [SSF52200] (558-679)
  IPR039184 Sterile alpha and TIR motif-containing protein 1 [PTHR22998] (39-706)

Sequence (280 aa):
TPDVFISYRRNSGSQLASLLKVHLQLHGFSSVFIDVEKLEAGKFEDKLIQSVMGARNFVLVLSPGALDKCMQDHDCKDWVHKEIVTALSSCGKNIVPIIDGFEWPEPQVLPEDMQAVLTFNGIKWSHEYQEATIEKIIRFLQTPDVFISYRRNSGSQLASLLKVHLQLHGFSSVFIDVEKLEAGKFEDKLIQSVMGARNFVLVLSPGALDKCMQDHDCKDWVHKEIVTALSSCGKNIVPIIDGFEWPEPQVLPEDMQAVLTFNGIKWSHEYQEATIEKIIRFLQ

Radius of gyration: 20.4 Å; Cα contacts (8 Å, |Δi|>4): 483; chains: 2; bounding box: 41×57×38 Å

GO terms:
  GO:0061809 NAD+ nucleosidase activity, cyclic ADP-ribose generating (F, IDA)
  GO:0005737 cytoplasm (C, IDA)
  GO:0005739 mitochondrion (C, IDA)
  GO:0003690 double-stranded DNA binding (F, IDA)
  GO:0003953 NAD+ nucleosidase activity (F, IDA)
  GO:0043068 positive regulation of programmed cell death (P, IDA)
  GO:0019677 NAD+ catabolic process (P, IDA)
  GO:0048678 response to axon injury (P, IDA)
  GO:0005737 cytoplasm (C, EXP)
  GO:0005739 mitochondrion (C, EXP)
  GO:0050135 NADP+ nucleosidase activity (F, EXP)
  GO:0005739 mitochondrion (C, HTP)
  GO:0005829 cytosol (C, TAS)
  GO:0005515 protein binding (F, IPI)
  GO:0042802 identical protein binding (F, IPI)

Secondary structure (DSSP, 8-state):
--SEEEE--HHHHHHHHHHHHHHHHHTT--EE-HHHH--SS-HHHHHHHHHHH-SEEEEEE-TTTTGGGTT-TT--SHHHHHHHHHHHTT-EEEEEESSPPPPPGGGS-GGGGGGGGSPPEE--STTHHHHHHHHHHH--/--SEEEE--HHHHHHHHHHHHHHHHHTT--EE-HHHH--SS-HHHHHHHHHHH-SEEEEEE-TTTTGGGTT-TT--SHHHHHHHHHHHTT-EEEEEESSPPPPPGGGS-GGGGGGGGSPPEE--STTHHHHHHHHHHH--

B-factor: mean 39.62, std 16.68, range [16.78, 115.58]